Protein AF-A0A0D6AB13-F1 (afdb_monomer_lite)

Foldseek 3Di:
DDDPVVVVVVVVVVVVVVVVVVVVVVVVVVVVVVVVVVVVVVVVLVVVQVVCLVQWAGQAPADDDQLLLRLVLRLLLCQQASHSFQFQQAPVRDGDDAQQAQPQDFDADCDFPRHRGTFSQHGSNGDGNVRCVVLCVPFQPDWDDDPPDTGGGSPRNRVVRSSRRCLCPCVNQVHRNSVCSVVVVVVVSLCSCCVVPVCCDPHRDDDPCNVVSSVSSVVSSVVSVVVD

Sequence (228 aa):
MTNLSNSKQNFSAQLGNILKTLIILIMLSGLLNIIIQEKKTQLKKASQQIISSIYGSPPLVMEGGNPYVRALMRTISASESNYINPYHVIYSGKYVKDLSKHPDLCITIVNGPNEGKCTTASGRYQFLNTTWAEKAAVYHPNPSKFFLWKDYSFEPKYQDQVLYNWLTDSKAWNEDIAKLLEKGEIQRVLELLSPTWTSLGYGIENNMMTQHLPQIYQKLLKEELQNN

pLDDT: mean 86.0, std 14.3, range [45.06, 98.75]

Secondary structure (DSSP, 8-state):
--SHHHHHHHHHHHHHHHHHHHHHHHHHHHHHHHHHHHHHHHHHHHHHHHHHHHHS-PPPSS--S-HHHHHHHHHHHHHH--SSSGGGBBTTS-B-S--SS-----EE--SSTTTTSEE--BTTTTB-HHHHHHHHHHH-SS-EEETTEEE---SHHHHHHHHHHHHH-HHHHTS-HHHHHHTT-HHHHHHHHTTT-GGGTTSS---TTGGGHHHHHHHHHHHHHHH-

Radius of gyration: 27.22 Å; chains: 1; bounding box: 71×80×68 Å

Structure (mmCIF, N/CA/C/O backbone):
data_AF-A0A0D6AB13-F1
#
_entry.id   AF-A0A0D6AB13-F1
#
loop_
_atom_site.group_PDB
_atom_site.id
_atom_site.type_symbol
_atom_site.label_atom_id
_atom_site.label_alt_id
_atom_site.label_comp_id
_atom_site.label_asym_id
_atom_site.label_entity_id
_atom_site.label_seq_id
_atom_site.pdbx_PDB_ins_code
_atom_site.Cartn_x
_atom_site.Cartn_y
_atom_site.Cartn_z
_atom_site.occupancy
_atom_site.B_iso_or_equiv
_atom_site.auth_seq_id
_atom_site.auth_comp_id
_atom_site.auth_asym_id
_atom_site.auth_atom_id
_atom_site.pdbx_PDB_model_num
ATOM 1 N N . MET A 1 1 ? -48.377 65.204 41.460 1.00 49.00 1 MET A N 1
ATOM 2 C CA . MET A 1 1 ? -48.552 63.779 41.094 1.00 49.00 1 MET A CA 1
ATOM 3 C C . MET A 1 1 ? -47.888 63.511 39.743 1.00 49.00 1 MET A C 1
ATOM 5 O O . MET A 1 1 ? -48.579 63.454 38.744 1.00 49.00 1 MET A O 1
ATOM 9 N N . THR A 1 2 ? -46.563 63.376 39.673 1.00 51.06 2 THR A N 1
ATOM 10 C CA . THR A 1 2 ? -45.844 63.066 38.417 1.00 51.06 2 THR A CA 1
ATOM 11 C C . THR A 1 2 ? -44.444 62.567 38.773 1.00 51.06 2 THR A C 1
ATOM 13 O O . THR A 1 2 ? -43.532 63.375 38.855 1.00 51.06 2 THR A O 1
ATOM 16 N N . ASN A 1 3 ? -44.264 61.278 39.086 1.00 53.12 3 ASN A N 1
ATOM 17 C CA . ASN A 1 3 ? -42.913 60.674 39.088 1.00 53.12 3 ASN A CA 1
ATOM 18 C C . ASN A 1 3 ? -42.864 59.135 39.129 1.00 53.12 3 ASN A C 1
ATOM 20 O O . ASN A 1 3 ? -41.799 58.567 38.917 1.00 53.12 3 ASN A O 1
ATOM 24 N N . LEU A 1 4 ? -43.987 58.424 39.310 1.00 53.12 4 LEU A N 1
ATOM 25 C CA . LEU A 1 4 ? -43.974 56.951 39.250 1.00 53.12 4 LEU A CA 1
ATOM 26 C C . LEU A 1 4 ? -43.957 56.369 37.819 1.00 53.12 4 LEU A C 1
ATOM 28 O O . LEU A 1 4 ? -43.526 55.235 37.634 1.00 53.12 4 LEU A O 1
ATOM 32 N N . SER A 1 5 ? -44.402 57.123 36.807 1.00 54.53 5 SER A N 1
ATOM 33 C CA . SER A 1 5 ? -44.483 56.649 35.411 1.00 54.53 5 SER A CA 1
ATOM 34 C C . SER A 1 5 ? -43.102 56.567 34.728 1.00 54.53 5 SER A C 1
ATOM 36 O O . SER A 1 5 ? -42.747 55.534 34.161 1.00 54.53 5 SER A O 1
ATOM 38 N N . ASN A 1 6 ? -42.269 57.603 34.890 1.00 54.88 6 ASN A N 1
ATOM 39 C CA . ASN A 1 6 ? -40.934 57.695 34.274 1.00 54.88 6 ASN A CA 1
ATOM 40 C C . ASN A 1 6 ? -39.943 56.638 34.799 1.00 54.88 6 ASN A C 1
ATOM 42 O O . ASN A 1 6 ? -39.087 56.148 34.066 1.00 54.88 6 ASN A O 1
ATOM 46 N N . SER A 1 7 ? -40.079 56.249 36.070 1.00 55.03 7 SER A N 1
ATOM 47 C CA . SER A 1 7 ? -39.247 55.217 36.702 1.00 55.03 7 SER A CA 1
ATOM 48 C C . SER A 1 7 ? -39.465 53.829 36.081 1.00 55.03 7 SER A C 1
ATOM 50 O O . SER A 1 7 ? -38.494 53.120 35.810 1.00 55.03 7 SER A O 1
ATOM 52 N N . LYS A 1 8 ? -40.719 53.451 35.790 1.00 56.06 8 LYS A N 1
ATOM 53 C CA . LYS A 1 8 ? -41.044 52.146 35.188 1.00 56.06 8 LYS A CA 1
ATOM 54 C C . LYS A 1 8 ? -40.580 52.038 33.733 1.00 56.06 8 LYS A C 1
ATOM 56 O O . LYS A 1 8 ? -40.084 50.983 33.341 1.00 56.06 8 LYS A O 1
ATOM 61 N N . GLN A 1 9 ? -40.688 53.117 32.952 1.00 58.34 9 GLN A N 1
ATOM 62 C CA .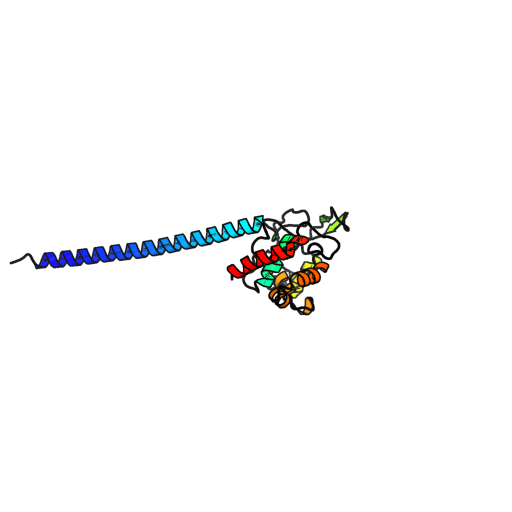 GLN A 1 9 ? -40.194 53.145 31.569 1.00 58.34 9 GLN A CA 1
ATOM 63 C C . GLN A 1 9 ? -38.668 52.995 31.502 1.00 58.34 9 GLN A C 1
ATOM 65 O O . GLN A 1 9 ? -38.183 52.120 30.782 1.00 58.34 9 GLN A O 1
ATOM 70 N N . ASN A 1 10 ? -37.917 53.744 32.316 1.00 61.25 10 ASN A N 1
ATOM 71 C CA . ASN A 1 10 ? -36.456 53.629 32.368 1.00 61.25 10 ASN A CA 1
ATOM 72 C C . ASN A 1 10 ? -35.990 52.246 32.845 1.00 61.25 10 ASN A C 1
ATOM 74 O O . ASN A 1 10 ? -35.062 51.685 32.265 1.00 61.25 10 ASN A O 1
ATOM 78 N N . PHE A 1 11 ? -36.675 51.651 33.827 1.00 65.44 11 PHE A N 1
ATOM 79 C CA . PHE A 1 11 ? -36.367 50.296 34.289 1.00 65.44 11 PHE A CA 1
ATOM 80 C C . PHE A 1 11 ? -36.597 49.244 33.192 1.00 65.44 11 PHE A C 1
ATOM 82 O O . PHE A 1 11 ? -35.748 48.382 32.981 1.00 65.44 11 PHE A O 1
ATOM 89 N N . SER A 1 12 ? -37.698 49.342 32.436 1.00 67.50 12 SER A N 1
ATOM 90 C CA . SER A 1 12 ? -37.995 48.409 31.336 1.00 67.50 12 SER A CA 1
ATOM 91 C C . SER A 1 12 ? -36.983 48.490 30.182 1.00 67.50 12 SER A C 1
ATOM 93 O O . SER A 1 12 ? -36.550 47.459 29.666 1.00 67.50 12 SER A O 1
ATOM 95 N N . ALA A 1 13 ? -36.538 49.699 29.823 1.00 69.62 13 ALA A N 1
ATOM 96 C CA . ALA A 1 13 ? -35.521 49.913 28.795 1.00 69.62 13 ALA A CA 1
ATOM 97 C C . ALA A 1 13 ? -34.136 49.423 29.249 1.00 69.62 13 ALA A C 1
ATOM 99 O O . ALA A 1 13 ? -33.407 48.793 28.480 1.00 69.62 13 ALA A O 1
ATOM 100 N N . GLN A 1 14 ? -33.790 49.655 30.519 1.00 71.38 14 GLN A N 1
ATOM 101 C CA . GLN A 1 14 ? -32.543 49.183 31.115 1.00 71.38 14 GLN A CA 1
ATOM 102 C C . GLN A 1 14 ? -32.507 47.649 31.206 1.00 71.38 14 GLN A C 1
ATOM 104 O O . GLN A 1 14 ? -31.498 47.045 30.846 1.00 71.38 14 GLN A O 1
ATOM 109 N N . LEU A 1 15 ? -33.620 47.011 31.585 1.00 75.19 15 LEU A N 1
ATOM 110 C CA . LEU A 1 15 ? -33.755 45.552 31.614 1.00 75.19 15 LEU A CA 1
ATOM 111 C C . LEU A 1 15 ? -33.643 44.941 30.205 1.00 75.19 15 LEU A C 1
ATOM 113 O O . LEU A 1 15 ? -32.951 43.941 30.018 1.00 75.19 15 LEU A O 1
ATOM 117 N N . GLY A 1 16 ? -34.261 45.572 29.200 1.00 77.25 16 GLY A N 1
ATOM 118 C CA . GLY A 1 16 ? -34.157 45.154 27.799 1.00 77.25 16 GLY A CA 1
ATOM 119 C C . GLY A 1 16 ? -32.735 45.261 27.240 1.00 77.25 16 GLY A C 1
ATOM 120 O O . GLY A 1 16 ? -32.292 44.375 26.509 1.00 77.25 16 GLY A O 1
ATOM 121 N N . ASN A 1 17 ? -31.988 46.301 27.619 1.00 79.75 17 ASN A N 1
ATOM 122 C CA . ASN A 1 17 ? -30.584 46.444 27.236 1.00 79.75 17 ASN A CA 1
ATOM 123 C C . ASN A 1 17 ? -29.696 45.398 27.917 1.00 79.75 17 ASN A C 1
ATOM 125 O O . ASN A 1 17 ? -28.884 44.797 27.224 1.00 79.75 17 ASN A O 1
ATOM 129 N N . ILE A 1 18 ? -29.899 45.122 29.213 1.00 81.00 18 ILE A N 1
ATOM 130 C CA . ILE A 1 18 ? -29.186 44.060 29.951 1.00 81.00 18 ILE A CA 1
ATOM 131 C C . ILE A 1 18 ? -29.435 42.686 29.314 1.00 81.00 18 ILE A C 1
ATOM 133 O O . ILE A 1 18 ? -28.503 41.900 29.138 1.00 81.00 18 ILE A O 1
ATOM 137 N N . LEU A 1 19 ? -30.679 42.402 28.919 1.00 82.38 19 LEU A N 1
ATOM 138 C CA . LEU A 1 19 ? -31.027 41.145 28.260 1.00 82.38 19 LEU A CA 1
ATOM 139 C C . LEU A 1 19 ? -30.343 41.013 26.888 1.00 82.38 19 LEU A C 1
ATOM 141 O O . LEU A 1 19 ? -29.826 39.946 26.562 1.00 82.38 19 LEU A O 1
ATOM 145 N N . LYS A 1 20 ? -30.269 42.099 26.105 1.00 81.62 20 LYS A N 1
ATOM 146 C CA . LYS A 1 20 ? -29.538 42.120 24.825 1.00 81.62 20 LYS A CA 1
ATOM 147 C C . LYS A 1 20 ? -28.039 41.876 25.011 1.00 81.62 20 LYS A C 1
ATOM 149 O O . LYS A 1 20 ? -27.471 41.084 24.261 1.00 81.62 20 LYS A O 1
ATOM 154 N N . THR A 1 21 ? -27.396 42.497 26.003 1.00 81.06 21 THR A N 1
ATOM 155 C CA . THR A 1 21 ? -25.971 42.247 26.290 1.00 81.06 21 THR A CA 1
ATOM 156 C C . THR A 1 21 ? -25.720 40.812 26.742 1.00 81.06 21 THR A C 1
ATOM 158 O O . THR A 1 21 ? -24.746 40.209 26.296 1.00 81.06 21 THR A O 1
ATOM 161 N N . LEU A 1 22 ? -26.607 40.234 27.558 1.00 86.06 22 LEU A N 1
ATOM 162 C CA . LEU A 1 22 ? -26.531 38.824 27.961 1.00 86.06 22 LEU A CA 1
ATOM 163 C C . LEU A 1 22 ? -26.619 37.874 26.762 1.00 86.06 22 LEU A C 1
ATOM 165 O O . LEU A 1 22 ? -25.796 36.970 26.641 1.00 86.06 22 LEU A O 1
ATOM 169 N N . ILE A 1 23 ? -27.560 38.102 25.841 1.00 85.75 23 ILE A N 1
ATOM 170 C CA . ILE A 1 23 ? -27.706 37.278 24.630 1.00 85.75 23 ILE A CA 1
ATOM 171 C C . ILE A 1 23 ? -26.447 37.359 23.754 1.00 85.75 23 ILE A C 1
ATOM 173 O O . ILE A 1 23 ? -25.958 36.332 23.281 1.00 85.75 23 ILE A O 1
ATOM 177 N N . ILE A 1 24 ? -25.882 38.557 23.574 1.00 85.00 24 ILE A N 1
ATOM 178 C CA . ILE A 1 24 ? -24.651 38.758 22.794 1.00 85.00 24 ILE A CA 1
ATOM 179 C C . ILE A 1 24 ? -23.462 38.030 23.440 1.00 85.00 24 ILE A C 1
ATOM 181 O O . ILE A 1 24 ? -22.701 37.367 22.737 1.00 85.00 24 ILE A O 1
ATOM 185 N N . LEU A 1 25 ? -23.322 38.087 24.768 1.00 86.12 25 LEU A N 1
ATOM 186 C CA . LEU A 1 25 ? -22.273 37.370 25.505 1.00 86.12 25 LEU A CA 1
ATOM 187 C C . LEU A 1 25 ? -22.413 35.844 25.392 1.00 86.12 25 LEU A C 1
ATOM 189 O O . LEU A 1 25 ? -21.414 35.143 25.222 1.00 86.12 25 LEU A O 1
ATOM 193 N N . ILE A 1 26 ? -23.640 35.319 25.427 1.00 87.62 26 ILE A N 1
ATOM 194 C CA . ILE A 1 26 ? -23.900 33.884 25.242 1.00 87.62 26 ILE A CA 1
ATOM 195 C C . ILE A 1 26 ? -23.534 33.457 23.814 1.00 87.62 26 ILE A C 1
ATOM 197 O O . ILE A 1 26 ? -22.822 32.472 23.637 1.00 87.62 26 ILE A O 1
ATOM 201 N N . MET A 1 27 ? -23.923 34.231 22.798 1.00 84.56 27 MET A N 1
ATOM 202 C CA . MET A 1 27 ? -23.564 33.959 21.399 1.00 84.56 27 MET A CA 1
ATOM 203 C C . MET A 1 27 ? -22.043 34.004 21.177 1.00 84.56 27 MET A C 1
ATOM 205 O O . MET A 1 27 ? -21.483 33.101 20.556 1.00 84.56 27 MET A O 1
ATOM 209 N N . LEU A 1 28 ? -21.354 35.005 21.737 1.00 85.56 28 LEU A N 1
ATOM 210 C CA . LEU A 1 28 ? -19.892 35.126 21.671 1.00 85.56 28 LEU A CA 1
ATOM 211 C C . LEU A 1 28 ? -19.178 33.967 22.373 1.00 85.56 28 LEU A C 1
ATOM 213 O O . LEU A 1 28 ? -18.209 33.436 21.834 1.00 85.56 28 LEU A O 1
ATOM 217 N N . SER A 1 29 ? -19.659 33.539 23.543 1.00 81.12 29 SER A N 1
ATOM 218 C CA . SER A 1 29 ? -19.082 32.386 24.248 1.00 81.12 29 SER A CA 1
ATOM 219 C C . SER A 1 29 ? -19.335 31.066 23.508 1.00 81.12 29 SER A C 1
ATOM 221 O O . SER A 1 29 ? -18.439 30.224 23.448 1.00 81.12 29 SER A O 1
ATOM 223 N N . GLY A 1 30 ? -20.497 30.905 22.865 1.00 81.88 30 GLY A N 1
ATOM 224 C CA . GLY A 1 30 ? -20.792 29.783 21.971 1.00 81.88 30 GLY A CA 1
ATOM 225 C C . GLY A 1 30 ? -19.849 29.725 20.766 1.00 81.88 30 GLY A C 1
ATOM 226 O O . GLY A 1 30 ? -19.243 28.686 20.510 1.00 81.88 30 GLY A O 1
ATOM 227 N N . LEU A 1 31 ? -19.652 30.852 20.074 1.00 84.81 31 LEU A N 1
ATOM 228 C CA . LEU A 1 31 ? -18.717 30.959 18.946 1.00 84.81 31 LEU A CA 1
ATOM 229 C C . LEU A 1 31 ? -17.268 30.686 19.370 1.00 84.81 31 LEU A C 1
ATOM 231 O O . LEU A 1 31 ? -16.553 29.951 18.690 1.00 84.81 31 LEU A O 1
ATOM 235 N N . LEU A 1 32 ? -16.843 31.220 20.518 1.00 84.56 32 LEU A N 1
ATOM 236 C CA . LEU A 1 32 ? -15.507 30.974 21.058 1.00 84.56 32 LEU A CA 1
ATOM 237 C C . LEU A 1 32 ? -15.297 29.488 21.381 1.00 84.56 32 LEU A C 1
ATOM 239 O O . LEU A 1 32 ? -14.251 28.931 21.053 1.00 84.56 32 LEU A O 1
ATOM 243 N N . ASN A 1 33 ? -16.301 28.825 21.963 1.00 80.62 33 ASN A N 1
ATOM 244 C CA . ASN A 1 33 ? -16.254 27.389 22.234 1.00 80.62 33 ASN A CA 1
ATOM 245 C C . ASN A 1 33 ? -16.133 26.558 20.950 1.00 80.62 33 ASN A C 1
ATOM 247 O O . ASN A 1 33 ? -15.354 25.606 20.931 1.00 80.62 33 ASN A O 1
ATOM 251 N N . ILE A 1 34 ? -16.833 26.928 19.872 1.00 83.44 34 ILE A N 1
ATOM 252 C CA . ILE A 1 34 ? -16.714 26.256 18.567 1.00 83.44 34 ILE A CA 1
ATOM 253 C C . ILE A 1 34 ? -15.286 26.387 18.023 1.00 83.44 34 ILE A C 1
ATOM 255 O O . ILE A 1 34 ? -14.666 25.379 17.688 1.00 83.44 34 ILE A O 1
ATOM 259 N N . ILE A 1 35 ? -14.724 27.600 18.023 1.00 82.81 35 ILE A N 1
ATOM 260 C CA . ILE A 1 35 ? -13.354 27.855 17.546 1.00 82.81 35 ILE A CA 1
ATOM 261 C C . ILE A 1 35 ? -12.324 27.074 18.378 1.00 82.81 35 ILE A C 1
ATOM 263 O O . ILE A 1 35 ? -11.372 26.506 17.836 1.00 82.81 35 ILE A O 1
ATOM 267 N N . ILE A 1 36 ? -12.506 27.015 19.702 1.00 79.62 36 ILE A N 1
ATOM 268 C CA . ILE A 1 36 ? -11.641 26.235 20.598 1.00 79.62 36 ILE A CA 1
ATOM 269 C C . ILE A 1 36 ? -11.733 24.739 20.274 1.00 79.62 36 ILE A C 1
ATOM 271 O O . ILE A 1 36 ? -10.700 24.067 20.233 1.00 79.62 36 ILE A O 1
ATOM 275 N N . GLN A 1 37 ? -12.936 24.210 20.035 1.00 77.38 37 GLN A N 1
ATOM 276 C CA . GLN A 1 37 ? -13.120 22.800 19.685 1.00 77.38 37 GLN A CA 1
ATOM 277 C C . GLN A 1 37 ? -12.491 22.457 18.337 1.00 77.38 37 GLN A C 1
ATOM 279 O O . GLN A 1 37 ? -11.799 21.447 18.221 1.00 77.38 37 GLN A O 1
ATOM 284 N N . GLU A 1 38 ? -12.648 23.316 17.334 1.00 80.56 38 GLU A N 1
ATOM 285 C CA . GLU A 1 38 ? -12.051 23.106 16.018 1.00 80.56 38 GLU A CA 1
ATOM 286 C C . GLU A 1 38 ? -10.517 23.087 16.096 1.00 80.56 38 GLU A C 1
ATOM 288 O O . GLU A 1 38 ? -9.880 22.148 15.610 1.00 80.56 38 GLU A O 1
ATOM 293 N N . LYS A 1 39 ? -9.912 24.045 16.815 1.00 78.31 39 LYS A N 1
ATOM 294 C CA . LYS A 1 39 ? -8.460 24.058 17.054 1.00 78.31 39 LYS A CA 1
ATOM 295 C C . LYS A 1 39 ? -7.975 22.827 17.817 1.00 78.31 39 LYS A C 1
ATOM 297 O O . LYS A 1 39 ? -6.932 22.278 17.465 1.00 78.31 39 LYS A O 1
ATOM 302 N N . LYS A 1 40 ? -8.713 22.367 18.835 1.00 75.19 40 LYS A N 1
ATOM 303 C CA . LYS A 1 40 ? -8.386 21.127 19.565 1.00 75.19 40 LYS A CA 1
ATOM 304 C C . LYS A 1 40 ? -8.409 19.911 18.643 1.00 75.19 40 LYS A C 1
ATOM 306 O O . LYS A 1 40 ? -7.489 19.098 18.693 1.00 75.19 40 LYS A O 1
ATOM 311 N N . THR A 1 41 ? -9.413 19.808 17.776 1.00 73.06 41 THR A N 1
ATOM 312 C CA . THR A 1 41 ? -9.515 18.731 16.784 1.00 73.06 41 THR A CA 1
ATOM 313 C C . THR A 1 41 ? -8.354 18.768 15.795 1.00 73.06 41 THR A C 1
ATOM 315 O O . THR A 1 41 ? -7.762 17.726 15.516 1.00 73.06 41 THR A O 1
ATOM 318 N N . GLN A 1 42 ? -7.969 19.951 15.308 1.00 74.12 42 GLN A N 1
ATOM 319 C CA . GLN A 1 42 ? -6.815 20.091 14.416 1.00 74.12 42 GLN A CA 1
ATOM 320 C C . GLN A 1 42 ? -5.495 19.706 15.097 1.00 74.12 42 GLN A C 1
ATOM 322 O O . GLN A 1 42 ? -4.716 18.948 14.525 1.00 74.12 42 GLN A O 1
ATOM 327 N N . LEU A 1 43 ? -5.270 20.147 16.339 1.00 71.00 43 LEU A N 1
ATOM 328 C CA . LEU A 1 43 ? -4.097 19.762 17.133 1.00 71.00 43 LEU A CA 1
ATOM 329 C C . LEU A 1 43 ? -4.035 18.252 17.375 1.00 71.00 43 LEU A C 1
ATOM 331 O O . LEU A 1 43 ? -2.963 17.666 17.258 1.00 71.00 43 LEU A O 1
ATOM 335 N N . LYS A 1 44 ? -5.177 17.616 17.668 1.00 68.88 44 LYS A N 1
ATOM 336 C CA . LYS A 1 44 ? -5.268 16.160 17.836 1.00 68.88 44 LYS A CA 1
ATOM 337 C C . LYS A 1 44 ? -4.941 15.424 16.535 1.00 68.88 44 LYS A C 1
ATOM 339 O O . LYS A 1 44 ? -4.169 14.476 16.561 1.00 68.88 44 LYS A O 1
ATOM 344 N N . LYS A 1 45 ? -5.462 15.880 15.391 1.00 64.19 45 LYS A N 1
ATOM 345 C CA . LYS A 1 45 ? -5.133 15.296 14.078 1.00 64.19 45 LYS A CA 1
ATOM 346 C C . LYS A 1 45 ? -3.648 15.451 13.738 1.00 64.19 45 LYS A C 1
ATOM 348 O O . LYS A 1 45 ? -3.026 14.482 13.315 1.00 64.19 45 LYS A O 1
ATOM 353 N N . ALA A 1 46 ? -3.073 16.631 13.971 1.00 64.56 46 ALA A N 1
ATOM 354 C CA . ALA A 1 46 ? -1.660 16.900 13.711 1.00 64.56 46 ALA A CA 1
ATOM 355 C C . ALA A 1 46 ? -0.734 16.078 14.623 1.00 64.56 46 ALA A C 1
ATOM 357 O O . ALA A 1 46 ? 0.239 15.491 14.153 1.00 64.56 46 ALA A O 1
ATOM 358 N N . SER A 1 47 ? -1.045 15.973 15.919 1.00 59.81 47 SER A N 1
ATOM 359 C CA . SER A 1 47 ? -0.258 15.155 16.847 1.00 59.81 47 SER A CA 1
ATOM 360 C C . SER A 1 47 ? -0.366 13.666 16.525 1.00 59.81 47 SER A C 1
ATOM 362 O O . SER A 1 47 ? 0.637 12.960 16.563 1.00 59.81 47 SER A O 1
ATOM 364 N N . GLN A 1 48 ? -1.550 13.194 16.135 1.00 58.84 48 GLN A N 1
ATOM 365 C CA . GLN A 1 48 ? -1.772 11.809 15.729 1.00 58.84 48 GLN A CA 1
ATOM 366 C C . GLN A 1 48 ? -1.050 11.489 14.411 1.00 58.84 48 GLN A C 1
ATOM 368 O O . GLN A 1 48 ? -0.428 10.436 14.306 1.00 58.84 48 GLN A O 1
ATOM 373 N N . GLN A 1 49 ? -1.000 12.431 13.461 1.00 58.62 49 GLN A N 1
ATOM 374 C CA . GLN A 1 49 ? -0.142 12.335 12.274 1.00 58.62 49 GLN A CA 1
ATOM 375 C C . GLN A 1 49 ? 1.343 12.229 12.643 1.00 58.62 49 GLN A C 1
ATOM 377 O O . GLN A 1 49 ? 2.020 11.325 12.157 1.00 58.62 49 GLN A O 1
ATOM 382 N N . ILE A 1 50 ? 1.846 13.073 13.548 1.00 58.41 50 ILE A N 1
ATOM 383 C CA . ILE A 1 50 ? 3.252 13.039 13.983 1.00 58.41 50 ILE A CA 1
ATOM 384 C C . ILE A 1 50 ? 3.575 11.723 14.708 1.00 58.41 50 ILE A C 1
ATOM 386 O O . ILE A 1 50 ? 4.548 11.057 14.369 1.00 58.41 50 ILE A O 1
ATOM 390 N N . ILE A 1 51 ? 2.739 11.285 15.649 1.00 53.19 51 ILE A N 1
ATOM 391 C CA . ILE A 1 51 ? 2.951 10.042 16.410 1.00 53.19 51 ILE A CA 1
ATOM 392 C C . ILE A 1 51 ? 2.847 8.808 15.501 1.00 53.19 51 ILE A C 1
ATOM 394 O O . ILE A 1 51 ? 3.629 7.868 15.663 1.00 53.19 51 ILE A O 1
ATOM 398 N N . SER A 1 52 ? 1.939 8.819 14.518 1.00 55.50 52 SER A N 1
ATOM 399 C CA . SER A 1 52 ? 1.891 7.781 13.482 1.00 55.50 52 SER A CA 1
ATOM 400 C C . SER A 1 52 ? 3.174 7.784 12.645 1.00 55.50 52 SER A C 1
ATOM 402 O O . SER A 1 52 ? 3.796 6.744 12.485 1.00 55.50 52 SER A O 1
ATOM 404 N N . SER A 1 53 ? 3.696 8.945 12.238 1.00 55.50 53 SER A N 1
ATOM 405 C CA . SER A 1 53 ? 4.951 9.000 11.474 1.00 55.50 53 SER A CA 1
ATOM 406 C C . SER A 1 53 ? 6.179 8.497 12.244 1.00 55.50 53 SER A C 1
ATOM 408 O O . SER A 1 53 ? 7.110 7.995 11.625 1.00 55.50 53 SER A O 1
ATOM 410 N N . ILE A 1 54 ? 6.178 8.583 13.581 1.00 51.84 54 ILE A N 1
ATOM 411 C CA . ILE A 1 54 ? 7.295 8.118 14.419 1.00 51.84 54 ILE A CA 1
ATOM 412 C C . ILE A 1 54 ? 7.241 6.593 14.631 1.00 51.84 54 ILE A C 1
ATOM 414 O O . ILE A 1 54 ? 8.273 5.969 14.859 1.00 51.84 54 ILE A O 1
ATOM 418 N N . TYR A 1 55 ? 6.060 5.970 14.543 1.00 50.97 55 TYR A N 1
ATOM 419 C CA . TYR A 1 55 ? 5.865 4.578 14.976 1.00 50.97 55 TYR A CA 1
ATOM 420 C C . TYR A 1 55 ? 4.951 3.725 14.072 1.00 50.97 55 TYR A C 1
ATOM 422 O O . TYR A 1 55 ? 4.478 2.677 14.515 1.00 50.97 55 TYR A O 1
ATOM 430 N N . GLY A 1 56 ? 4.633 4.158 12.855 1.00 62.44 56 GLY A N 1
ATOM 431 C CA . GLY A 1 56 ? 3.800 3.401 11.920 1.00 62.44 56 GLY A CA 1
ATOM 432 C C . GLY A 1 56 ? 3.006 4.293 10.974 1.00 62.44 56 GLY A C 1
ATOM 433 O O . GLY A 1 56 ? 2.020 4.888 11.391 1.00 62.44 56 GLY A O 1
ATOM 434 N N . SER A 1 57 ? 3.454 4.336 9.715 1.00 79.06 57 SER A N 1
ATOM 435 C CA . SER A 1 57 ? 2.778 4.800 8.492 1.00 79.06 57 SER A CA 1
ATOM 436 C C . SER A 1 57 ? 1.670 5.876 8.654 1.00 79.06 57 SER A C 1
ATOM 438 O O . SER A 1 57 ? 0.619 5.591 9.248 1.00 79.06 57 SER A O 1
ATOM 440 N N . PRO A 1 58 ? 1.831 7.083 8.057 1.00 88.12 58 PRO A N 1
ATOM 441 C CA . PRO A 1 58 ? 0.846 8.177 8.105 1.00 88.12 58 PRO A CA 1
ATOM 442 C C . PRO A 1 58 ? -0.600 7.751 7.775 1.00 88.12 58 PRO A C 1
ATOM 444 O O . PRO A 1 58 ? -0.805 6.703 7.175 1.00 88.12 58 PRO A O 1
ATOM 447 N N . PRO A 1 59 ? -1.648 8.528 8.087 1.00 91.62 59 PRO A N 1
ATOM 448 C CA . PRO A 1 59 ? -3.013 8.183 7.677 1.00 91.62 59 PRO A CA 1
ATOM 449 C C . PRO A 1 59 ? -3.171 7.967 6.159 1.00 91.62 59 PRO A C 1
ATOM 451 O O . PRO A 1 59 ? -2.387 8.477 5.351 1.00 91.62 59 PRO A O 1
ATOM 454 N N . LEU A 1 60 ? -4.176 7.183 5.763 1.00 95.75 60 LEU A N 1
ATOM 455 C CA . LEU A 1 60 ? -4.574 7.045 4.357 1.00 95.75 60 LEU A CA 1
ATOM 456 C C . LEU A 1 60 ? -5.185 8.361 3.847 1.00 95.75 60 LEU A C 1
ATOM 458 O O . LEU A 1 60 ? -5.812 9.090 4.615 1.00 95.75 60 LEU A O 1
ATOM 462 N N . VAL A 1 61 ? -4.997 8.663 2.562 1.00 96.75 61 VAL A N 1
ATOM 463 C CA . VAL A 1 61 ? -5.669 9.779 1.878 1.00 96.75 61 VAL A CA 1
ATOM 464 C C . VAL A 1 61 ? -7.073 9.369 1.445 1.00 96.75 61 VAL A C 1
ATOM 466 O O . VAL A 1 61 ? -7.967 10.213 1.414 1.00 96.75 61 VAL A O 1
ATOM 469 N N . MET A 1 62 ? -7.301 8.090 1.129 1.00 95.50 62 MET A N 1
ATOM 470 C CA . MET A 1 62 ? -8.664 7.618 0.898 1.00 95.50 62 MET A CA 1
ATOM 471 C C . MET A 1 62 ? -9.521 7.743 2.166 1.00 95.50 62 MET A C 1
ATOM 473 O O . MET A 1 62 ? -9.085 7.434 3.281 1.00 95.50 62 MET A O 1
ATOM 477 N N . GLU A 1 63 ? -10.775 8.134 1.975 1.00 91.50 63 GLU A N 1
ATOM 478 C CA . GLU A 1 63 ? -11.791 8.207 3.024 1.00 91.50 63 GLU A CA 1
ATOM 479 C C . GLU A 1 63 ? -12.684 6.958 3.006 1.00 91.50 63 GLU A C 1
ATOM 481 O O . GLU A 1 63 ? -12.860 6.323 1.963 1.00 91.50 63 GLU A O 1
ATOM 486 N N . GLY A 1 64 ? -13.257 6.614 4.163 1.00 92.81 64 GLY A N 1
ATOM 487 C CA . GLY A 1 64 ? -14.110 5.434 4.327 1.00 92.81 64 GLY A CA 1
ATOM 488 C C . GLY A 1 64 ? -13.374 4.104 4.121 1.00 92.81 64 GLY A C 1
ATOM 489 O O . GLY A 1 64 ? -12.144 4.050 4.087 1.00 92.81 64 GLY A O 1
ATOM 490 N N . GLY A 1 65 ? -14.142 3.022 3.980 1.00 95.81 65 GLY A N 1
ATOM 491 C CA . GLY A 1 65 ? -13.632 1.655 3.834 1.00 95.81 65 GLY A CA 1
ATOM 492 C C . GLY A 1 65 ? -13.548 0.881 5.154 1.00 95.81 65 GLY A C 1
ATOM 493 O O . GLY A 1 65 ? -13.680 1.443 6.241 1.00 95.81 65 GLY A O 1
ATOM 494 N N . ASN A 1 66 ? -13.347 -0.434 5.057 1.00 97.69 66 ASN A N 1
ATOM 495 C CA . ASN A 1 66 ? -13.257 -1.327 6.209 1.00 97.69 66 ASN A CA 1
ATOM 496 C C . ASN A 1 66 ? -11.990 -0.991 7.037 1.00 97.69 66 ASN A C 1
ATOM 498 O O . ASN A 1 66 ? -10.885 -1.043 6.487 1.00 97.69 66 ASN A O 1
ATOM 502 N N . PRO A 1 67 ? -12.113 -0.673 8.344 1.00 97.62 67 PRO A N 1
ATOM 503 C CA . PRO A 1 67 ? -10.978 -0.275 9.184 1.00 97.62 67 PRO A CA 1
ATOM 504 C C . PRO A 1 67 ? -9.889 -1.346 9.294 1.00 97.62 67 PRO A C 1
ATOM 506 O O . PRO A 1 67 ? -8.712 -1.004 9.393 1.00 97.62 67 PRO A O 1
ATOM 509 N N . TYR A 1 68 ? -10.251 -2.628 9.218 1.00 98.31 68 TYR A N 1
ATOM 510 C CA . TYR A 1 68 ? -9.300 -3.737 9.232 1.00 98.31 68 TYR A CA 1
ATOM 511 C C . TYR A 1 68 ? -8.413 -3.711 7.984 1.00 98.31 68 TYR A C 1
ATOM 513 O O . TYR A 1 68 ? -7.187 -3.740 8.084 1.00 98.31 68 TYR A O 1
ATOM 521 N N . VAL A 1 69 ? -9.011 -3.542 6.803 1.00 98.56 69 VAL A N 1
ATOM 522 C CA . VAL A 1 69 ? -8.258 -3.436 5.542 1.00 98.56 69 VAL A CA 1
ATOM 523 C C . VAL A 1 69 ? -7.415 -2.161 5.510 1.00 98.56 69 VAL A C 1
ATOM 525 O O . VAL A 1 69 ? -6.255 -2.194 5.106 1.00 98.56 69 VAL A O 1
ATOM 528 N N . ARG A 1 70 ? -7.944 -1.037 6.000 1.00 97.94 70 ARG A N 1
ATOM 529 C CA . ARG A 1 70 ? -7.188 0.223 6.087 1.00 97.94 70 ARG A CA 1
ATOM 530 C C . ARG A 1 70 ? -5.961 0.098 6.990 1.00 97.94 70 ARG A C 1
ATOM 532 O O . ARG A 1 70 ? -4.878 0.560 6.629 1.00 97.94 70 ARG A O 1
ATOM 539 N N . ALA A 1 71 ? -6.107 -0.566 8.136 1.00 97.06 71 ALA A N 1
ATOM 540 C CA . ALA A 1 71 ? -4.993 -0.857 9.028 1.00 97.06 71 ALA A CA 1
ATOM 541 C C . ALA A 1 71 ? -3.950 -1.750 8.344 1.00 97.06 71 ALA A C 1
ATOM 543 O O . ALA A 1 71 ? -2.758 -1.465 8.435 1.00 97.06 71 ALA A O 1
ATOM 544 N N . LEU A 1 72 ? -4.386 -2.764 7.588 1.00 97.81 72 LEU A N 1
ATOM 545 C CA . LEU A 1 72 ? -3.498 -3.608 6.788 1.00 97.81 72 LEU A CA 1
ATOM 546 C C . LEU A 1 72 ? -2.727 -2.793 5.741 1.00 97.81 72 LEU A C 1
ATOM 548 O O . LEU A 1 72 ? -1.515 -2.947 5.633 1.00 97.81 72 LEU A O 1
ATOM 552 N N . MET A 1 73 ? -3.381 -1.885 5.014 1.00 97.81 73 MET A N 1
ATOM 553 C CA . MET A 1 73 ? -2.708 -1.009 4.046 1.00 97.81 73 MET A CA 1
ATOM 554 C C . MET A 1 73 ? -1.613 -0.170 4.718 1.00 97.81 73 MET A C 1
ATOM 556 O O . MET A 1 73 ? -0.494 -0.064 4.215 1.00 97.81 73 MET A O 1
ATOM 560 N N . ARG A 1 74 ? -1.898 0.402 5.892 1.00 95.75 74 ARG A N 1
ATOM 561 C CA . ARG A 1 74 ? -0.894 1.140 6.674 1.00 95.75 74 ARG A CA 1
ATOM 562 C C . ARG A 1 74 ? 0.246 0.223 7.146 1.00 95.75 74 ARG A C 1
ATOM 564 O O . ARG A 1 74 ? 1.395 0.658 7.126 1.00 95.75 74 ARG A O 1
ATOM 571 N N . THR A 1 75 ? -0.030 -1.039 7.482 1.00 94.25 75 THR A N 1
ATOM 572 C CA . THR A 1 75 ? 0.996 -2.051 7.799 1.00 94.25 75 THR A CA 1
ATOM 573 C C . THR A 1 75 ? 1.880 -2.381 6.598 1.00 94.25 75 THR A C 1
ATOM 575 O O . THR A 1 75 ? 3.098 -2.393 6.748 1.00 94.25 75 THR A O 1
ATOM 578 N N . ILE A 1 76 ? 1.303 -2.580 5.407 1.00 94.81 76 ILE A N 1
ATOM 579 C CA . ILE A 1 76 ? 2.070 -2.801 4.167 1.00 94.81 76 ILE A CA 1
ATOM 580 C C . ILE A 1 76 ? 3.013 -1.622 3.938 1.00 94.81 76 ILE A C 1
ATOM 582 O O . ILE A 1 76 ? 4.214 -1.800 3.770 1.00 94.81 76 ILE A O 1
ATOM 586 N N . SER A 1 77 ? 2.498 -0.399 4.047 1.00 93.75 77 SER A N 1
ATOM 587 C CA . SER A 1 77 ? 3.308 0.810 3.909 1.00 93.75 77 SER A CA 1
ATOM 588 C C . SER A 1 77 ? 4.400 0.947 4.977 1.00 93.75 77 SER A C 1
ATOM 590 O O . SER A 1 77 ? 5.468 1.471 4.681 1.00 93.75 77 SER A O 1
ATOM 592 N N . ALA A 1 78 ? 4.179 0.473 6.206 1.00 90.12 78 ALA A N 1
ATOM 593 C CA . ALA A 1 78 ? 5.224 0.452 7.231 1.00 90.12 78 ALA A CA 1
ATOM 594 C C . ALA A 1 78 ? 6.381 -0.500 6.876 1.00 90.12 78 ALA A C 1
ATOM 596 O O . ALA A 1 78 ? 7.495 -0.290 7.347 1.00 90.12 78 ALA A O 1
ATOM 597 N N . SER A 1 79 ? 6.129 -1.520 6.054 1.00 88.19 79 SER A N 1
ATOM 598 C CA . SER A 1 79 ? 7.161 -2.420 5.535 1.00 88.19 79 SER A CA 1
ATOM 599 C C . SER A 1 79 ? 7.833 -1.864 4.276 1.00 88.19 79 SER A C 1
ATOM 601 O O . SER A 1 79 ? 9.055 -1.854 4.172 1.00 88.19 79 SER A O 1
ATOM 603 N N . GLU A 1 80 ? 7.028 -1.361 3.341 1.00 89.25 80 GLU A N 1
ATOM 604 C CA . GLU A 1 80 ? 7.466 -0.973 1.996 1.00 89.25 80 GLU A CA 1
ATOM 605 C C . GLU A 1 80 ? 8.021 0.455 1.921 1.00 89.25 80 GLU A C 1
ATOM 607 O O . GLU A 1 80 ? 8.936 0.754 1.159 1.00 89.25 80 GLU A O 1
ATOM 612 N N . SER A 1 81 ? 7.463 1.379 2.700 1.00 87.56 81 SER A N 1
ATOM 613 C CA . SER A 1 81 ? 7.757 2.806 2.582 1.00 87.56 81 SER A CA 1
ATOM 614 C C . SER A 1 81 ? 7.589 3.520 3.929 1.00 87.56 81 SER A C 1
ATOM 616 O O . SER A 1 81 ? 6.729 4.394 4.087 1.00 87.56 81 SER A O 1
ATOM 618 N N . ASN A 1 82 ? 8.399 3.164 4.926 1.00 87.12 82 ASN A N 1
ATOM 619 C CA . ASN A 1 82 ? 8.337 3.783 6.254 1.00 87.12 82 ASN A CA 1
ATOM 620 C C . ASN A 1 82 ? 8.940 5.204 6.273 1.00 87.12 82 ASN A C 1
ATOM 622 O O . ASN A 1 82 ? 9.978 5.461 6.879 1.00 87.12 82 ASN A O 1
ATOM 626 N N . TYR A 1 83 ? 8.289 6.127 5.569 1.00 86.31 83 TYR A N 1
ATOM 627 C CA . TYR A 1 83 ? 8.684 7.522 5.409 1.00 86.31 83 TYR A CA 1
ATOM 628 C C . TYR A 1 83 ? 7.540 8.456 5.808 1.00 86.31 83 TYR A C 1
ATOM 630 O O . TYR A 1 83 ? 6.370 8.075 5.812 1.00 86.31 83 TYR A O 1
ATOM 638 N N . ILE A 1 84 ? 7.875 9.719 6.083 1.00 85.69 84 ILE A N 1
ATOM 639 C CA . ILE A 1 84 ? 6.892 10.764 6.413 1.00 85.69 84 ILE A CA 1
ATOM 640 C C . ILE A 1 84 ? 5.962 11.052 5.223 1.00 85.69 84 ILE A C 1
ATOM 642 O O . ILE A 1 84 ? 4.777 11.308 5.423 1.00 85.69 84 ILE A O 1
ATOM 646 N N . ASN A 1 85 ? 6.477 10.996 3.989 1.00 90.50 85 ASN A N 1
ATOM 647 C CA . ASN A 1 85 ? 5.691 11.205 2.771 1.00 90.50 85 ASN A CA 1
ATOM 648 C C . ASN A 1 85 ? 5.731 9.967 1.853 1.00 90.50 85 ASN A C 1
ATOM 650 O O . ASN A 1 85 ? 6.350 10.002 0.788 1.00 90.50 85 ASN A O 1
ATOM 654 N N . PRO A 1 86 ? 5.097 8.854 2.255 1.00 94.75 86 PRO A N 1
ATOM 655 C CA . PRO A 1 86 ? 5.315 7.553 1.629 1.00 94.75 86 PRO A CA 1
ATOM 656 C C . PRO A 1 86 ? 4.853 7.496 0.164 1.00 94.75 86 PRO A C 1
ATOM 658 O O . PRO A 1 86 ? 5.459 6.808 -0.647 1.00 94.75 86 PRO A O 1
ATOM 661 N N . TYR A 1 87 ? 3.832 8.270 -0.214 1.00 97.62 87 TYR A N 1
ATOM 662 C CA . TYR A 1 87 ? 3.263 8.260 -1.569 1.00 97.62 87 TYR A CA 1
ATOM 663 C C . TYR A 1 87 ? 4.196 8.771 -2.664 1.00 97.62 87 TYR A C 1
ATOM 665 O O . TYR A 1 87 ? 3.973 8.486 -3.837 1.00 97.62 87 TYR A O 1
ATOM 673 N N . HIS A 1 88 ? 5.211 9.544 -2.287 1.00 97.19 88 HIS A N 1
ATOM 674 C CA . HIS A 1 88 ? 6.137 10.177 -3.218 1.00 97.19 88 HIS A CA 1
ATOM 675 C C . HIS A 1 88 ? 7.480 9.446 -3.298 1.00 97.19 88 HIS A C 1
ATOM 677 O O . HIS A 1 88 ? 8.352 9.874 -4.049 1.00 97.19 88 HIS A O 1
ATOM 683 N N . VAL A 1 89 ? 7.679 8.391 -2.505 1.00 95.50 89 VAL A N 1
ATOM 684 C CA . VAL A 1 89 ? 8.971 7.711 -2.384 1.00 95.50 89 VAL A CA 1
ATOM 685 C C . VAL A 1 89 ? 9.177 6.726 -3.527 1.00 95.50 89 VAL A C 1
ATOM 687 O O . VAL A 1 89 ? 8.300 5.924 -3.825 1.00 95.50 89 VAL A O 1
ATOM 690 N N . ILE A 1 90 ? 10.358 6.740 -4.132 1.00 95.69 90 ILE A N 1
ATOM 691 C CA . ILE A 1 90 ? 10.844 5.662 -5.008 1.00 95.69 90 ILE A CA 1
ATOM 692 C C . ILE A 1 90 ? 11.809 4.761 -4.233 1.00 95.69 90 ILE A C 1
ATOM 694 O O . ILE A 1 90 ? 12.336 5.193 -3.211 1.00 95.69 90 ILE A O 1
ATOM 698 N N . TYR A 1 91 ? 12.123 3.573 -4.753 1.00 92.50 91 TYR A N 1
ATOM 699 C CA . TYR A 1 91 ? 12.983 2.564 -4.107 1.00 92.50 91 TYR A CA 1
ATOM 700 C C . TYR A 1 91 ? 14.220 3.114 -3.366 1.00 92.50 91 TYR A C 1
ATOM 702 O O . TYR A 1 91 ? 14.518 2.714 -2.247 1.00 92.50 91 TYR A O 1
ATOM 710 N N . SER A 1 92 ? 14.933 4.082 -3.955 1.00 87.94 92 SER A N 1
ATOM 711 C CA . SER A 1 92 ? 16.121 4.702 -3.334 1.00 87.94 92 SER A CA 1
ATOM 712 C C . SER A 1 92 ? 15.849 5.568 -2.087 1.00 87.94 92 SER A C 1
ATOM 714 O O . SER A 1 92 ? 16.784 6.152 -1.541 1.00 87.94 92 SER A O 1
ATOM 716 N N . GLY A 1 93 ? 14.592 5.744 -1.673 1.00 90.19 93 GLY A N 1
ATOM 717 C CA . GLY A 1 93 ? 14.176 6.685 -0.627 1.00 90.19 93 GLY A CA 1
ATOM 718 C C . GLY A 1 93 ? 14.041 8.139 -1.102 1.00 90.19 93 GLY A C 1
ATOM 719 O O . GLY A 1 93 ? 13.673 9.015 -0.320 1.00 90.19 93 GLY A O 1
ATOM 720 N N . LYS A 1 94 ? 14.339 8.427 -2.378 1.00 94.06 94 LYS A N 1
ATOM 721 C CA . LYS A 1 94 ? 14.150 9.757 -2.982 1.00 94.06 94 LYS A CA 1
ATOM 722 C C . LYS A 1 94 ? 12.672 10.037 -3.251 1.00 94.06 94 LYS A C 1
ATOM 724 O O . LYS A 1 94 ? 11.871 9.117 -3.382 1.00 94.06 94 LYS A O 1
ATOM 729 N N . TYR A 1 95 ? 12.337 11.318 -3.395 1.00 96.31 95 TYR A N 1
ATOM 730 C CA . TYR A 1 95 ? 10.972 11.769 -3.658 1.00 96.31 95 TYR A CA 1
ATOM 731 C C . TYR A 1 95 ? 10.776 12.227 -5.106 1.00 96.31 95 TYR A C 1
ATOM 733 O O . TYR A 1 95 ? 11.615 12.946 -5.652 1.00 96.31 95 TYR A O 1
ATOM 741 N N . VAL A 1 96 ? 9.629 11.881 -5.689 1.00 96.94 96 VAL A N 1
ATOM 742 C CA . VAL A 1 96 ? 9.125 12.431 -6.957 1.00 96.94 96 VAL A CA 1
ATOM 743 C C . VAL A 1 96 ? 7.988 13.419 -6.700 1.00 96.94 96 VAL A C 1
ATOM 745 O O . VAL A 1 96 ? 7.276 13.313 -5.705 1.00 96.94 96 VAL A O 1
ATOM 748 N N . LYS A 1 97 ? 7.825 14.418 -7.572 1.00 96.62 97 LYS A N 1
ATOM 749 C CA . LYS A 1 97 ? 6.767 15.437 -7.430 1.00 96.62 97 LYS A CA 1
ATOM 750 C C . LYS A 1 97 ? 5.540 15.136 -8.280 1.00 96.62 97 LYS A C 1
ATOM 752 O O . LYS A 1 97 ? 4.426 15.293 -7.795 1.00 96.62 97 LYS A O 1
ATOM 757 N N . ASP A 1 98 ? 5.763 14.744 -9.529 1.00 97.31 98 ASP A N 1
ATOM 758 C CA . ASP A 1 98 ? 4.693 14.414 -10.461 1.00 97.31 98 ASP A CA 1
ATOM 759 C C . ASP A 1 98 ? 4.193 12.994 -10.187 1.00 97.31 98 ASP A C 1
ATOM 761 O O . ASP A 1 98 ? 4.951 12.031 -10.291 1.00 97.31 98 ASP A O 1
ATOM 765 N N . LEU A 1 99 ? 2.924 12.901 -9.797 1.00 97.88 99 LEU A N 1
ATOM 766 C CA . LEU A 1 99 ? 2.197 11.654 -9.576 1.00 97.88 99 LEU A CA 1
ATOM 767 C C . LEU A 1 99 ? 0.982 11.550 -10.510 1.00 97.88 99 LEU A C 1
ATOM 769 O O . LEU A 1 99 ? 0.099 10.729 -10.280 1.00 97.88 99 LEU A O 1
ATOM 773 N N . SER A 1 100 ? 0.931 12.350 -11.583 1.00 96.56 100 SER A N 1
ATOM 774 C CA . SER A 1 100 ? -0.119 12.241 -12.608 1.00 96.56 100 SER A CA 1
ATOM 775 C C . SER A 1 100 ? -0.153 10.863 -13.280 1.00 96.56 100 SER A C 1
ATOM 777 O O . SER A 1 100 ? -1.172 10.484 -13.846 1.00 96.56 100 SER A O 1
ATOM 779 N N . LYS A 1 101 ? 0.941 10.105 -13.166 1.00 96.81 101 LYS A N 1
ATOM 780 C CA . LYS A 1 101 ? 1.111 8.704 -13.555 1.00 96.81 101 LYS A CA 1
ATOM 781 C C . LYS A 1 101 ? 2.206 8.060 -12.705 1.00 96.81 101 LYS A C 1
ATOM 783 O O . LYS A 1 101 ? 2.920 8.747 -11.971 1.00 96.81 101 LYS A O 1
ATOM 788 N N . HIS A 1 102 ? 2.356 6.744 -12.818 1.00 98.12 102 HIS A N 1
ATOM 789 C CA . HIS A 1 102 ? 3.450 6.038 -12.160 1.00 98.12 102 HIS A CA 1
ATOM 790 C C . HIS A 1 102 ? 4.813 6.565 -12.672 1.00 98.12 102 HIS A C 1
ATOM 792 O O . HIS A 1 102 ? 4.966 6.721 -13.885 1.00 98.12 102 HIS A O 1
ATOM 798 N N . PRO A 1 103 ? 5.809 6.835 -11.801 1.00 97.81 103 PRO A N 1
ATOM 799 C CA . PRO A 1 103 ? 7.058 7.486 -12.214 1.00 97.81 103 PRO A CA 1
ATOM 800 C C . PRO A 1 103 ? 7.904 6.680 -13.201 1.00 97.81 103 PRO A C 1
ATOM 802 O O . PRO A 1 103 ? 8.659 7.267 -13.969 1.00 97.81 103 PRO A O 1
ATOM 805 N N . ASP A 1 104 ? 7.802 5.347 -13.140 1.00 97.25 104 ASP A N 1
ATOM 806 C CA . ASP A 1 104 ? 8.520 4.401 -14.012 1.00 97.25 104 ASP A CA 1
ATOM 807 C C . ASP A 1 104 ? 10.036 4.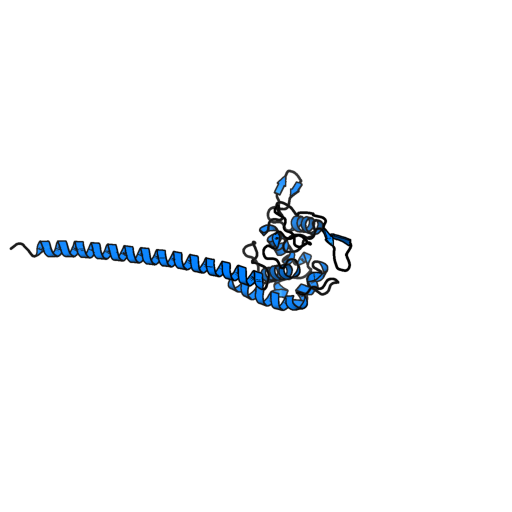665 -14.087 1.00 97.25 104 ASP A C 1
ATOM 809 O O . ASP A 1 104 ? 10.686 4.541 -15.124 1.00 97.25 104 ASP A O 1
ATOM 813 N N . LEU A 1 105 ? 10.616 5.079 -12.958 1.00 96.62 105 LEU A N 1
ATOM 814 C CA . LEU A 1 105 ? 12.043 5.349 -12.865 1.00 96.62 105 LEU A CA 1
ATOM 815 C C . LEU A 1 105 ? 12.781 4.049 -12.580 1.00 96.62 105 LEU A C 1
ATOM 817 O O . LEU A 1 105 ? 12.577 3.432 -11.538 1.00 96.62 105 LEU A O 1
ATOM 821 N N . CYS A 1 106 ? 13.674 3.667 -13.487 1.00 95.56 106 CYS A N 1
ATOM 822 C CA . CYS A 1 106 ? 14.548 2.522 -13.298 1.00 95.56 106 CYS A CA 1
ATOM 823 C C . CYS A 1 106 ? 15.643 2.842 -12.271 1.00 95.56 106 CYS A C 1
ATOM 825 O O . CYS A 1 106 ? 16.572 3.601 -12.555 1.00 95.56 106 CYS A O 1
ATOM 827 N N . ILE A 1 107 ? 15.527 2.275 -11.070 1.00 95.88 107 ILE A N 1
ATOM 828 C CA . ILE A 1 107 ? 16.486 2.434 -9.976 1.00 95.88 107 ILE A CA 1
ATOM 829 C C . ILE A 1 107 ? 17.236 1.121 -9.771 1.00 95.88 107 ILE A C 1
ATOM 831 O O . ILE A 1 107 ? 16.625 0.059 -9.661 1.00 95.88 107 ILE A O 1
ATOM 835 N N . THR A 1 108 ? 18.563 1.187 -9.699 1.00 95.19 108 THR A N 1
ATOM 836 C CA . THR A 1 108 ? 19.393 0.017 -9.405 1.00 95.19 108 TH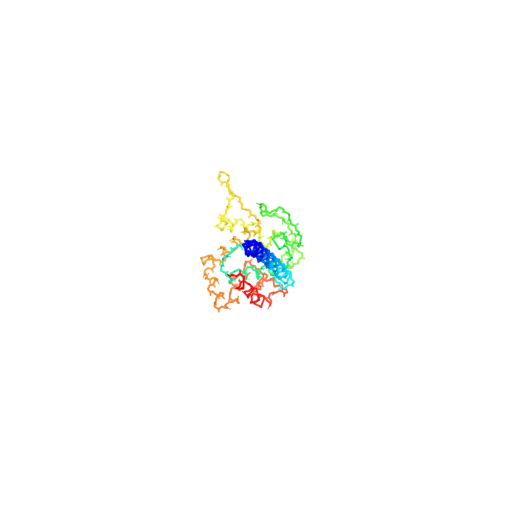R A CA 1
ATOM 837 C C . THR A 1 108 ? 19.156 -0.465 -7.976 1.00 95.19 108 THR A C 1
ATOM 839 O O . THR A 1 108 ? 19.232 0.312 -7.023 1.00 95.19 108 THR A O 1
ATOM 842 N N . ILE A 1 109 ? 18.897 -1.760 -7.835 1.00 89.56 109 ILE A N 1
ATOM 843 C CA . ILE A 1 109 ? 18.809 -2.463 -6.560 1.00 89.56 109 ILE A CA 1
ATOM 844 C C . ILE A 1 109 ? 20.223 -2.579 -5.997 1.00 89.56 109 ILE A C 1
ATOM 846 O O . ILE A 1 109 ? 21.113 -3.120 -6.652 1.00 89.56 109 ILE A O 1
ATOM 850 N N . VAL A 1 110 ? 20.434 -2.046 -4.797 1.00 88.19 110 VAL A N 1
ATOM 851 C CA . VAL A 1 110 ? 21.772 -1.938 -4.189 1.00 88.19 110 VAL A CA 1
ATOM 852 C C . VAL A 1 110 ? 22.064 -3.025 -3.161 1.00 88.19 110 VAL A C 1
ATOM 854 O O . VAL A 1 110 ? 23.194 -3.119 -2.713 1.00 88.19 110 VAL A O 1
ATOM 857 N N . ASN A 1 111 ? 21.062 -3.814 -2.765 1.00 82.06 111 ASN A N 1
ATOM 858 C CA . ASN A 1 111 ? 21.201 -4.891 -1.787 1.00 82.06 111 ASN A CA 1
ATOM 859 C C . ASN A 1 111 ? 20.189 -6.008 -2.077 1.00 82.06 111 ASN A C 1
ATOM 861 O O . ASN A 1 111 ? 19.105 -5.741 -2.599 1.00 82.06 111 ASN A O 1
ATOM 865 N N . GLY A 1 112 ? 20.501 -7.230 -1.643 1.00 81.56 112 GLY A N 1
ATOM 866 C CA . GLY A 1 112 ? 19.587 -8.373 -1.688 1.00 81.56 112 GLY A CA 1
ATOM 867 C C . GLY A 1 112 ? 19.769 -9.269 -2.921 1.00 81.56 112 GLY A C 1
ATOM 868 O O . GLY A 1 112 ? 20.668 -9.053 -3.730 1.00 81.56 112 GLY A O 1
ATOM 869 N N . PRO A 1 113 ? 18.919 -10.296 -3.093 1.00 78.88 113 PRO A N 1
ATOM 870 C CA . PRO A 1 113 ? 19.074 -11.317 -4.138 1.00 78.88 113 PRO A CA 1
ATOM 871 C C . PRO A 1 113 ? 18.972 -10.767 -5.571 1.00 78.88 113 PRO A C 1
ATOM 873 O O . PRO A 1 113 ? 19.343 -11.445 -6.529 1.00 78.88 113 PRO A O 1
ATOM 876 N N . ASN A 1 114 ? 18.458 -9.546 -5.726 1.00 85.31 114 ASN A N 1
ATOM 877 C CA . ASN A 1 114 ? 18.307 -8.854 -7.001 1.00 85.31 114 ASN A CA 1
ATOM 878 C C . ASN A 1 114 ? 19.291 -7.685 -7.181 1.00 85.31 114 ASN A C 1
ATOM 880 O O . ASN A 1 114 ? 19.071 -6.856 -8.063 1.00 85.31 114 ASN A O 1
ATOM 884 N N . GLU A 1 115 ? 20.354 -7.603 -6.374 1.00 89.69 115 GLU A N 1
ATOM 885 C CA . GLU A 1 115 ? 21.388 -6.569 -6.498 1.00 89.69 115 GLU A CA 1
ATOM 886 C C . GLU A 1 115 ? 21.896 -6.429 -7.945 1.00 89.69 115 GLU A C 1
ATOM 888 O O . GLU A 1 115 ? 22.073 -7.405 -8.677 1.00 89.69 115 GLU A O 1
ATOM 893 N N . GLY A 1 116 ? 22.067 -5.183 -8.386 1.00 91.12 116 GLY A N 1
ATOM 894 C CA . GLY A 1 116 ? 22.478 -4.836 -9.746 1.00 91.12 116 GLY A CA 1
ATOM 895 C C . GLY A 1 116 ? 21.346 -4.841 -10.778 1.00 91.12 116 GLY A C 1
ATOM 896 O O . GLY A 1 116 ? 21.519 -4.277 -11.859 1.00 91.12 116 GLY A O 1
ATOM 897 N N . LYS A 1 117 ? 20.172 -5.411 -10.468 1.00 93.06 117 LYS A N 1
ATOM 898 C CA . LYS A 1 117 ? 18.987 -5.311 -11.335 1.00 93.06 117 LYS A CA 1
ATOM 899 C C . LYS A 1 117 ? 18.278 -3.971 -11.155 1.00 93.06 117 LYS A C 1
ATOM 901 O O . LYS A 1 117 ? 18.518 -3.227 -10.208 1.00 93.06 117 LYS A O 1
ATOM 906 N N . CYS A 1 118 ? 17.376 -3.679 -12.081 1.00 93.94 118 CYS A N 1
ATOM 907 C CA . CYS A 1 118 ? 16.521 -2.502 -12.046 1.00 93.94 118 CYS A CA 1
ATOM 908 C C . CYS A 1 118 ? 15.175 -2.804 -11.373 1.00 93.94 118 CYS A C 1
ATOM 910 O O . CYS A 1 118 ? 14.564 -3.835 -11.650 1.00 93.94 118 CYS A O 1
ATOM 912 N N . THR A 1 119 ? 14.690 -1.872 -10.552 1.00 94.56 119 THR A N 1
ATOM 913 C CA . THR A 1 119 ? 13.312 -1.826 -10.050 1.00 94.56 119 THR A CA 1
ATOM 914 C C . THR A 1 119 ? 12.678 -0.471 -10.344 1.00 94.56 119 THR A C 1
ATOM 916 O O . THR A 1 119 ? 13.356 0.554 -10.354 1.00 94.56 119 THR A O 1
ATOM 919 N N . THR A 1 120 ? 11.364 -0.465 -10.556 1.00 97.00 120 THR A N 1
ATOM 920 C CA . THR A 1 120 ? 10.555 0.756 -10.694 1.00 97.00 120 THR A CA 1
ATOM 921 C C . THR A 1 120 ? 9.718 1.035 -9.445 1.00 97.00 120 THR A C 1
ATOM 923 O O . THR A 1 120 ? 8.813 1.864 -9.499 1.00 97.00 120 THR A O 1
ATOM 926 N N . ALA A 1 121 ? 9.964 0.309 -8.350 1.00 96.44 121 ALA A N 1
ATOM 927 C CA . ALA A 1 121 ? 9.187 0.382 -7.118 1.00 96.44 121 ALA A CA 1
ATOM 928 C C . ALA A 1 121 ? 9.002 1.833 -6.645 1.00 96.44 121 ALA A C 1
ATOM 930 O O . ALA A 1 121 ? 9.974 2.567 -6.429 1.00 96.44 121 ALA A O 1
ATOM 931 N N . SER A 1 122 ? 7.739 2.255 -6.555 1.00 97.56 122 SER A N 1
ATOM 932 C CA . SER A 1 122 ? 7.359 3.631 -6.241 1.00 97.56 122 SER A CA 1
ATOM 933 C C . SER A 1 122 ? 6.084 3.713 -5.406 1.00 97.56 122 SER A C 1
ATOM 935 O O . SER A 1 122 ? 5.219 2.836 -5.423 1.00 97.56 122 SER A O 1
ATOM 937 N N . GLY A 1 123 ? 5.947 4.825 -4.697 1.00 97.56 123 GLY A N 1
ATOM 938 C CA . GLY A 1 123 ? 4.787 5.155 -3.893 1.00 97.56 123 GLY A CA 1
ATOM 939 C C . GLY A 1 123 ? 4.705 4.392 -2.578 1.00 97.56 123 GLY A C 1
ATOM 940 O O . GLY A 1 123 ? 5.606 3.657 -2.165 1.00 97.56 123 GLY A O 1
ATOM 941 N N . ARG A 1 124 ? 3.566 4.567 -1.917 1.00 97.19 124 ARG A N 1
ATOM 942 C CA . ARG A 1 124 ? 3.315 4.113 -0.547 1.00 97.19 124 ARG A CA 1
ATOM 943 C C . ARG A 1 124 ? 3.374 2.592 -0.370 1.00 97.19 124 ARG A C 1
ATOM 945 O O . ARG A 1 124 ? 3.553 2.083 0.733 1.00 97.19 124 ARG A O 1
ATOM 952 N N . TYR A 1 125 ? 3.170 1.877 -1.463 1.00 97.25 125 TYR A N 1
ATOM 953 C CA . TYR A 1 125 ? 3.091 0.421 -1.494 1.00 97.25 125 TYR A CA 1
ATOM 954 C C . TYR A 1 125 ? 4.142 -0.185 -2.420 1.00 97.25 125 TYR A C 1
ATOM 956 O O . TYR A 1 125 ? 4.028 -1.359 -2.763 1.00 97.25 125 TYR A O 1
ATOM 964 N N . GLN A 1 126 ? 5.115 0.635 -2.848 1.00 96.62 126 GLN A N 1
ATOM 965 C CA . GLN A 1 126 ? 6.227 0.250 -3.719 1.00 96.62 126 GLN A CA 1
ATOM 966 C C . GLN A 1 126 ? 5.775 -0.523 -4.970 1.00 96.62 126 GLN A C 1
ATOM 968 O O . GLN A 1 126 ? 6.394 -1.501 -5.380 1.00 96.62 126 GLN A O 1
ATOM 973 N N . PHE A 1 127 ? 4.692 -0.063 -5.608 1.00 97.44 127 PHE A N 1
ATOM 974 C CA . PHE A 1 127 ? 4.210 -0.655 -6.853 1.00 97.44 127 PHE A CA 1
ATOM 975 C C . PHE A 1 127 ? 5.310 -0.627 -7.918 1.00 97.44 127 PHE A C 1
ATOM 977 O O . PHE A 1 127 ? 6.005 0.374 -8.083 1.00 97.44 127 PHE A O 1
ATOM 984 N N . LEU A 1 128 ? 5.441 -1.721 -8.669 1.00 96.88 128 LEU A N 1
ATOM 985 C CA . LEU A 1 128 ? 6.147 -1.702 -9.946 1.00 96.88 128 LEU A CA 1
ATOM 986 C C . LEU A 1 128 ? 5.255 -1.050 -11.005 1.00 96.88 128 LEU A C 1
ATOM 988 O O . LEU A 1 128 ? 4.030 -1.120 -10.904 1.00 96.88 128 LEU A O 1
ATOM 992 N N . ASN A 1 129 ? 5.850 -0.486 -12.057 1.00 96.94 129 ASN A N 1
ATOM 993 C CA . ASN A 1 129 ? 5.101 0.162 -13.131 1.00 96.94 129 ASN A CA 1
ATOM 994 C C . ASN A 1 129 ? 4.117 -0.809 -13.801 1.00 96.94 129 ASN A C 1
ATOM 996 O O . ASN A 1 129 ? 2.951 -0.485 -14.016 1.00 96.94 129 ASN A O 1
ATOM 1000 N N . THR A 1 130 ? 4.568 -2.038 -14.059 1.00 96.06 130 THR A N 1
ATOM 1001 C CA . THR A 1 130 ? 3.745 -3.105 -14.641 1.00 96.06 130 THR A CA 1
ATOM 1002 C C . THR A 1 130 ? 2.606 -3.517 -13.713 1.00 96.06 130 THR A C 1
ATOM 1004 O O . THR A 1 130 ? 1.461 -3.588 -14.156 1.00 96.06 130 THR A O 1
ATOM 1007 N N . THR A 1 131 ? 2.890 -3.715 -12.422 1.00 96.44 131 THR A N 1
ATOM 1008 C CA . THR A 1 131 ? 1.866 -4.033 -11.419 1.00 96.44 131 THR A CA 1
ATOM 1009 C C . THR A 1 131 ? 0.852 -2.900 -11.297 1.00 96.44 131 THR A C 1
ATOM 1011 O O . THR A 1 131 ? -0.348 -3.157 -11.289 1.00 96.44 131 THR A O 1
ATOM 1014 N N . TRP A 1 132 ? 1.299 -1.642 -11.249 1.00 97.88 132 TRP A N 1
ATOM 1015 C CA . TRP A 1 132 ? 0.400 -0.492 -11.227 1.00 97.88 132 TRP A CA 1
ATOM 1016 C C . TRP A 1 132 ? -0.505 -0.476 -12.457 1.00 97.88 132 TRP A C 1
ATOM 1018 O O . TRP A 1 132 ? -1.719 -0.399 -12.304 1.00 97.88 132 TRP A O 1
ATOM 1028 N N . ALA A 1 133 ? 0.056 -0.602 -13.661 1.00 97.00 133 ALA A N 1
ATOM 1029 C CA . ALA A 1 133 ? -0.719 -0.602 -14.897 1.00 97.00 133 ALA A CA 1
ATOM 1030 C C . ALA A 1 133 ? -1.782 -1.715 -14.911 1.00 97.00 133 ALA A C 1
ATOM 1032 O O . ALA A 1 133 ? -2.939 -1.460 -15.248 1.00 97.00 133 ALA A O 1
ATOM 1033 N N . GLU A 1 134 ? -1.413 -2.929 -14.496 1.00 97.19 134 GLU A N 1
ATOM 1034 C CA . GLU A 1 134 ? -2.325 -4.071 -14.424 1.00 97.19 134 GLU A CA 1
ATOM 1035 C C . GLU A 1 134 ? -3.451 -3.840 -13.405 1.00 97.19 134 GLU A C 1
ATOM 1037 O O . GLU A 1 134 ? -4.631 -3.993 -13.728 1.00 97.19 134 GLU A O 1
ATOM 1042 N N . LYS A 1 135 ? -3.113 -3.447 -12.171 1.00 98.12 135 LYS A N 1
ATOM 1043 C CA . LYS A 1 135 ? -4.105 -3.312 -11.095 1.00 98.12 135 LYS A CA 1
ATOM 1044 C C . LYS A 1 135 ? -4.951 -2.057 -11.251 1.00 98.12 135 LYS A C 1
ATOM 1046 O O . LYS A 1 135 ? -6.158 -2.116 -11.037 1.00 98.12 135 LYS A O 1
ATOM 1051 N N . ALA A 1 136 ? -4.377 -0.944 -11.693 1.00 97.81 136 ALA A N 1
ATOM 1052 C CA . ALA A 1 136 ? -5.136 0.269 -11.964 1.00 97.81 136 ALA A CA 1
ATOM 1053 C C . ALA A 1 136 ? -6.134 0.073 -13.118 1.00 97.81 136 ALA A C 1
ATOM 1055 O O . ALA A 1 136 ? -7.244 0.600 -13.053 1.00 97.81 136 ALA A O 1
ATOM 1056 N N . ALA A 1 137 ? -5.817 -0.756 -14.119 1.00 96.62 137 ALA A N 1
ATOM 1057 C CA . ALA A 1 137 ? -6.764 -1.073 -15.189 1.00 96.62 137 ALA A CA 1
ATOM 1058 C C . ALA A 1 137 ? -8.059 -1.737 -14.701 1.00 96.62 137 ALA A C 1
ATOM 1060 O O . ALA A 1 137 ? -9.109 -1.555 -15.324 1.00 96.62 137 ALA A O 1
ATOM 1061 N N . VAL A 1 138 ? -7.987 -2.469 -13.587 1.00 97.81 138 VAL A N 1
ATOM 1062 C CA . VAL A 1 138 ? -9.129 -3.155 -12.974 1.00 97.81 138 VAL A CA 1
ATOM 1063 C C . VAL A 1 138 ? -9.772 -2.306 -11.874 1.00 97.81 138 VAL A C 1
ATOM 1065 O O . VAL A 1 138 ? -10.995 -2.206 -11.812 1.00 97.81 138 VAL A O 1
ATOM 1068 N N . TYR A 1 139 ? -8.963 -1.678 -11.019 1.00 98.31 139 TYR A N 1
ATOM 1069 C CA . TYR A 1 139 ? -9.412 -1.146 -9.729 1.00 98.31 139 TYR A CA 1
ATOM 1070 C C . TYR A 1 139 ? -9.386 0.379 -9.606 1.00 98.31 139 TYR A C 1
ATOM 1072 O O . TYR A 1 139 ? -9.857 0.910 -8.595 1.00 98.31 139 TYR A O 1
ATOM 1080 N N . HIS A 1 140 ? -8.847 1.106 -10.589 1.00 97.75 140 HIS A N 1
ATOM 1081 C CA . HIS A 1 140 ? -8.792 2.564 -10.521 1.00 97.75 140 HIS A CA 1
ATOM 1082 C C . HIS A 1 140 ? -10.201 3.160 -10.688 1.00 97.75 140 HIS A C 1
ATOM 1084 O O . HIS A 1 140 ? -10.843 2.935 -11.717 1.00 97.75 140 HIS A O 1
ATOM 1090 N N . PRO A 1 141 ? -10.699 3.961 -9.729 1.00 95.56 141 PRO A N 1
ATOM 1091 C CA . PRO A 1 141 ? -12.096 4.398 -9.734 1.00 95.56 141 PRO A CA 1
ATOM 1092 C C . PRO A 1 141 ? -12.392 5.490 -10.767 1.00 95.56 141 PRO A C 1
ATOM 1094 O O . PRO A 1 141 ? -13.533 5.640 -11.194 1.00 95.56 141 PRO A O 1
ATOM 1097 N N . ASN A 1 142 ? -11.379 6.264 -11.166 1.00 93.88 142 ASN A N 1
ATOM 1098 C CA . ASN A 1 142 ? -11.557 7.395 -12.076 1.00 93.88 142 ASN A CA 1
ATOM 1099 C C . ASN A 1 142 ? -10.423 7.510 -13.112 1.00 93.88 142 ASN A C 1
ATOM 1101 O O . ASN A 1 142 ? -9.606 8.424 -13.020 1.00 93.88 142 ASN A O 1
ATOM 1105 N N . PRO A 1 143 ? -10.287 6.550 -14.043 1.00 92.38 143 PRO A N 1
ATOM 1106 C CA . PRO A 1 143 ? -9.255 6.628 -15.069 1.00 92.38 143 PRO A CA 1
ATOM 1107 C C . PRO A 1 143 ? -9.546 7.777 -16.036 1.00 92.38 143 PRO A C 1
ATOM 1109 O O . PRO A 1 143 ? -10.678 7.924 -16.511 1.00 92.38 143 PRO A O 1
ATOM 1112 N N . SER A 1 144 ? -8.513 8.545 -16.374 1.00 89.44 144 SER A N 1
ATOM 1113 C CA . SER A 1 144 ? -8.577 9.530 -17.452 1.00 89.44 144 SER A CA 1
ATOM 1114 C C . SER A 1 144 ? -8.761 8.800 -18.778 1.00 89.44 144 SER A C 1
ATOM 1116 O O . SER A 1 144 ? -8.136 7.767 -19.018 1.00 89.44 144 SER A O 1
ATOM 1118 N N . LYS A 1 145 ? -9.638 9.311 -19.644 1.00 89.38 145 LYS A N 1
ATOM 1119 C CA . LYS A 1 145 ? -9.959 8.679 -20.930 1.00 89.38 145 LYS A CA 1
ATOM 1120 C C . LYS A 1 145 ? -9.726 9.661 -22.065 1.00 89.38 145 LYS A C 1
ATOM 1122 O O . LYS A 1 145 ? -10.287 10.754 -22.055 1.00 89.38 145 LYS A O 1
ATOM 1127 N N . PHE A 1 146 ? -8.955 9.241 -23.060 1.00 86.31 146 PHE A N 1
ATOM 1128 C CA . PHE A 1 146 ? -8.788 9.961 -24.316 1.00 86.31 146 PHE A CA 1
ATOM 1129 C C . PHE A 1 146 ? -8.911 8.977 -25.483 1.00 86.31 146 PHE A C 1
ATOM 1131 O O . PHE A 1 146 ? -8.041 8.135 -25.699 1.00 86.31 146 PHE A O 1
ATOM 1138 N N . PHE A 1 147 ? -10.019 9.052 -26.226 1.00 87.88 147 PHE A N 1
ATOM 1139 C CA . PHE A 1 147 ? -10.420 8.019 -27.192 1.00 87.88 147 PHE A CA 1
ATOM 1140 C C . PHE A 1 147 ? -10.390 6.609 -26.566 1.00 87.88 147 PHE A C 1
ATOM 1142 O O . PHE A 1 147 ? -11.116 6.346 -25.609 1.00 87.88 147 PHE A O 1
ATOM 1149 N N . LEU A 1 148 ? -9.563 5.707 -27.105 1.00 85.56 148 LEU A N 1
ATOM 1150 C CA . LEU A 1 148 ? -9.376 4.335 -26.625 1.00 85.56 148 LEU A CA 1
ATOM 1151 C C . LEU A 1 148 ? -8.304 4.222 -25.529 1.00 85.56 148 LEU A C 1
ATOM 1153 O O . LEU A 1 148 ? -8.148 3.157 -24.936 1.00 85.56 148 LEU A O 1
ATOM 1157 N N . TRP A 1 149 ? -7.573 5.303 -25.252 1.00 82.44 149 TRP A N 1
ATOM 1158 C CA . TRP A 1 149 ? -6.495 5.323 -24.274 1.00 82.44 149 TRP A CA 1
ATOM 1159 C C . TRP A 1 149 ? -7.049 5.624 -22.887 1.00 82.44 149 TRP A C 1
ATOM 1161 O O . TRP A 1 149 ? -7.860 6.539 -22.703 1.00 82.44 149 TRP A O 1
ATOM 1171 N N . LYS A 1 150 ? -6.592 4.843 -21.909 1.00 89.44 150 LYS A N 1
ATOM 1172 C CA . LYS A 1 150 ? -6.833 5.087 -20.490 1.00 89.44 150 LYS A CA 1
ATOM 1173 C C . LYS A 1 150 ? -5.513 5.424 -19.822 1.00 89.44 150 LYS A C 1
ATOM 1175 O O . LYS A 1 150 ? -4.525 4.735 -20.064 1.00 89.44 150 LYS A O 1
ATOM 1180 N N . ASP A 1 151 ? -5.538 6.445 -18.981 1.00 91.56 151 ASP A N 1
ATOM 1181 C CA . ASP A 1 151 ? -4.428 6.803 -18.107 1.00 91.56 151 ASP A CA 1
ATOM 1182 C C . ASP A 1 151 ? -4.880 6.742 -16.644 1.00 91.56 151 ASP A C 1
ATOM 1184 O O . ASP A 1 151 ? -6.050 6.996 -16.325 1.00 91.56 151 ASP A O 1
ATOM 1188 N N . TYR A 1 152 ? -3.962 6.365 -15.761 1.00 96.81 152 TYR A N 1
ATOM 1189 C CA . TYR A 1 152 ? -4.244 6.052 -14.364 1.00 96.81 152 TYR A CA 1
ATOM 1190 C C . TYR A 1 152 ? -3.367 6.906 -13.456 1.00 96.81 152 TYR A C 1
ATOM 1192 O O . TYR A 1 152 ? -2.161 6.668 -13.337 1.00 96.81 152 TYR A O 1
ATOM 1200 N N . SER A 1 153 ? -3.997 7.878 -12.794 1.00 97.94 153 SER A N 1
ATOM 1201 C CA . SER A 1 153 ? -3.315 8.786 -11.875 1.00 97.94 153 SER A CA 1
ATOM 1202 C C . SER A 1 153 ? -2.701 8.020 -10.712 1.00 97.94 153 SER A C 1
ATOM 1204 O O . SER A 1 153 ? -3.373 7.234 -10.050 1.00 97.94 153 SER A O 1
ATOM 1206 N N . PHE A 1 154 ? -1.427 8.280 -10.435 1.00 98.50 154 PHE A N 1
ATOM 1207 C CA . PHE A 1 154 ? -0.697 7.683 -9.318 1.00 98.50 154 PHE A CA 1
ATOM 1208 C C . PHE A 1 154 ? -0.701 8.587 -8.077 1.00 98.50 154 PHE A C 1
ATOM 1210 O O . PHE A 1 154 ? 0.118 8.423 -7.171 1.00 98.50 154 PHE A O 1
ATOM 1217 N N . GLU A 1 155 ? -1.611 9.561 -8.016 1.00 98.44 155 GLU A N 1
ATOM 1218 C CA . GLU A 1 155 ? -1.766 10.439 -6.859 1.00 98.44 155 GLU A CA 1
ATOM 1219 C C . GLU A 1 155 ? -2.121 9.644 -5.589 1.00 98.44 155 GLU A C 1
ATOM 1221 O O . GLU A 1 155 ? -2.727 8.570 -5.671 1.00 98.44 155 GLU A O 1
ATOM 1226 N N . PRO A 1 156 ? -1.811 10.180 -4.392 1.00 98.44 156 PRO A N 1
ATOM 1227 C CA . PRO A 1 156 ? -1.971 9.467 -3.124 1.00 98.44 156 PRO A CA 1
ATOM 1228 C C . PRO A 1 156 ? -3.329 8.779 -2.934 1.00 98.44 156 PRO A C 1
ATOM 1230 O O . PRO A 1 156 ? -3.397 7.612 -2.555 1.00 98.44 156 PRO A O 1
ATOM 1233 N N . LYS A 1 157 ? -4.420 9.481 -3.269 1.00 98.06 157 LYS A N 1
ATOM 1234 C CA . LYS A 1 157 ? -5.784 8.949 -3.170 1.00 98.06 157 LYS A CA 1
ATOM 1235 C C . LYS A 1 157 ? -5.979 7.691 -4.021 1.00 98.06 157 LYS A C 1
ATOM 1237 O O . LYS A 1 157 ? -6.659 6.766 -3.587 1.00 98.06 157 LYS A O 1
ATOM 1242 N N . TYR A 1 158 ? -5.415 7.657 -5.224 1.00 98.50 158 TYR A N 1
ATOM 1243 C CA . TYR A 1 158 ? -5.602 6.544 -6.148 1.00 98.50 158 TYR A CA 1
ATOM 1244 C C . TYR A 1 158 ? -4.674 5.373 -5.843 1.00 98.50 158 TYR A C 1
ATOM 1246 O O . TYR A 1 158 ? -5.101 4.236 -6.023 1.00 98.50 158 TYR A O 1
ATOM 1254 N N . GLN A 1 159 ? -3.472 5.616 -5.305 1.00 98.62 159 GLN A N 1
ATOM 1255 C CA . GLN A 1 159 ? -2.646 4.539 -4.743 1.00 98.62 159 GLN A CA 1
ATOM 1256 C C . GLN A 1 159 ? -3.425 3.770 -3.669 1.00 98.62 159 GLN A C 1
ATOM 1258 O O . GLN A 1 159 ? -3.505 2.543 -3.723 1.00 98.62 159 GLN A O 1
ATOM 1263 N N . ASP A 1 160 ? -4.053 4.497 -2.740 1.00 98.69 160 ASP A N 1
ATOM 1264 C CA . ASP A 1 160 ? -4.891 3.905 -1.699 1.00 98.69 160 ASP A CA 1
ATOM 1265 C C . ASP A 1 160 ? -6.105 3.176 -2.282 1.00 98.69 160 ASP A C 1
ATOM 1267 O O . ASP A 1 160 ? -6.344 2.020 -1.953 1.00 98.69 160 ASP A O 1
ATOM 1271 N N . GLN A 1 161 ? -6.884 3.832 -3.149 1.00 98.62 161 GLN A N 1
ATOM 1272 C CA . GLN A 1 161 ? -8.128 3.259 -3.672 1.00 98.62 161 GLN A CA 1
ATOM 1273 C C . GLN A 1 161 ? -7.887 2.013 -4.528 1.00 98.62 161 GLN A C 1
ATOM 1275 O O . GLN A 1 161 ? -8.631 1.043 -4.400 1.00 98.62 161 GLN A O 1
ATOM 1280 N N . VAL A 1 162 ? -6.849 2.015 -5.372 1.00 98.69 162 VAL A N 1
ATOM 1281 C CA . VAL A 1 162 ? -6.470 0.839 -6.168 1.00 98.69 162 VAL A CA 1
ATOM 1282 C C . VAL A 1 162 ? -6.071 -0.309 -5.251 1.00 98.69 162 VAL A C 1
ATOM 1284 O O . VAL A 1 162 ? -6.564 -1.421 -5.435 1.00 98.69 162 VAL A O 1
ATOM 1287 N N . LEU A 1 163 ? -5.230 -0.049 -4.243 1.00 98.69 163 LEU A N 1
ATOM 1288 C CA . LEU A 1 163 ? -4.825 -1.094 -3.310 1.00 98.69 163 LEU A CA 1
ATOM 1289 C C . LEU A 1 163 ? -6.010 -1.614 -2.492 1.00 98.69 163 LEU A C 1
ATOM 1291 O O . LEU A 1 163 ? -6.174 -2.823 -2.380 1.00 98.69 163 LEU A O 1
ATOM 1295 N N . TYR A 1 164 ? -6.837 -0.727 -1.939 1.00 98.75 164 TYR A N 1
ATOM 1296 C CA . TYR A 1 164 ? -8.004 -1.106 -1.146 1.00 98.75 164 TYR A CA 1
ATOM 1297 C C . TYR A 1 164 ? -8.937 -2.009 -1.950 1.00 98.75 164 TYR A C 1
ATOM 1299 O O . TYR A 1 164 ? -9.254 -3.111 -1.511 1.00 98.75 164 TYR A O 1
ATOM 1307 N N . ASN A 1 165 ? -9.315 -1.576 -3.156 1.00 98.56 165 ASN A N 1
ATOM 1308 C CA . ASN A 1 165 ? -10.195 -2.339 -4.034 1.00 98.56 165 ASN A CA 1
ATOM 1309 C C . ASN A 1 165 ? -9.586 -3.704 -4.380 1.00 98.56 165 ASN A C 1
ATOM 1311 O O . ASN A 1 165 ? -10.291 -4.709 -4.313 1.00 98.56 165 ASN A O 1
ATOM 1315 N N . TRP A 1 166 ? -8.279 -3.753 -4.665 1.00 98.44 166 TRP A N 1
ATOM 1316 C CA . TRP A 1 166 ? -7.578 -5.006 -4.931 1.00 98.44 166 TRP A CA 1
ATOM 1317 C C . TRP A 1 166 ? -7.563 -5.932 -3.708 1.00 98.44 166 TRP A C 1
ATOM 1319 O O . TRP A 1 166 ? -7.892 -7.105 -3.843 1.00 98.44 166 TRP A O 1
ATOM 1329 N N . LEU A 1 167 ? -7.242 -5.434 -2.510 1.00 98.62 167 LEU A N 1
ATOM 1330 C CA . LEU A 1 167 ? -7.247 -6.221 -1.268 1.00 98.62 167 LEU A CA 1
ATOM 1331 C C . LEU A 1 167 ? -8.646 -6.732 -0.898 1.00 98.62 167 LEU A C 1
ATOM 1333 O O . LEU A 1 167 ? -8.775 -7.787 -0.286 1.00 98.62 167 LEU A O 1
ATOM 1337 N N . THR A 1 168 ? -9.700 -6.004 -1.266 1.00 98.31 168 THR A N 1
ATOM 1338 C CA . THR A 1 168 ? -11.085 -6.426 -1.012 1.00 98.31 168 THR A CA 1
ATOM 1339 C C . THR A 1 168 ? -11.675 -7.331 -2.097 1.00 98.31 168 THR A C 1
ATOM 1341 O O . THR A 1 168 ? -12.782 -7.841 -1.919 1.00 98.31 168 THR A O 1
ATOM 1344 N N . ASP A 1 169 ? -10.967 -7.568 -3.206 1.00 98.25 169 ASP A N 1
ATOM 1345 C CA . ASP A 1 169 ? -11.411 -8.516 -4.227 1.00 98.25 169 ASP A CA 1
ATOM 1346 C C . ASP A 1 169 ? -11.064 -9.953 -3.822 1.00 98.25 169 ASP A C 1
ATOM 1348 O O . ASP A 1 169 ? -9.980 -10.471 -4.095 1.00 98.25 169 ASP A O 1
ATOM 1352 N N . SER A 1 170 ? -12.034 -10.627 -3.206 1.00 97.44 170 SER A N 1
ATOM 1353 C CA . SER A 1 170 ? -11.876 -12.026 -2.797 1.00 97.44 170 SER A CA 1
ATOM 1354 C C . SER A 1 170 ? -11.535 -12.992 -3.937 1.00 97.44 170 SER A C 1
ATOM 1356 O O . SER A 1 170 ? -10.912 -14.021 -3.688 1.00 97.44 170 SER A O 1
ATOM 1358 N N . LYS A 1 171 ? -11.884 -12.680 -5.194 1.00 97.44 171 LYS A N 1
ATOM 1359 C CA . LYS A 1 171 ? -11.522 -13.525 -6.342 1.00 97.44 171 LYS A CA 1
ATOM 1360 C C . LYS A 1 171 ? -10.050 -13.379 -6.697 1.00 97.44 171 LYS A C 1
ATOM 1362 O O . LYS A 1 171 ? -9.432 -14.364 -7.084 1.00 97.44 171 LYS A O 1
ATOM 1367 N N . ALA A 1 172 ? -9.491 -12.178 -6.549 1.00 96.50 172 ALA A N 1
ATOM 1368 C CA . ALA A 1 172 ? -8.075 -11.931 -6.806 1.00 96.50 172 ALA A CA 1
ATOM 1369 C C . ALA A 1 172 ? -7.169 -12.677 -5.815 1.00 96.50 172 ALA A C 1
ATOM 1371 O O . ALA A 1 172 ? -6.072 -13.087 -6.186 1.00 96.50 172 ALA A O 1
ATOM 1372 N N . TRP A 1 173 ? -7.643 -12.869 -4.581 1.00 96.12 173 TRP A N 1
ATOM 1373 C CA . TRP A 1 173 ? -6.885 -13.508 -3.500 1.00 96.12 173 TRP A CA 1
ATOM 1374 C C . TRP A 1 173 ? -7.312 -14.944 -3.193 1.00 96.12 173 TRP A C 1
ATOM 1376 O O . TRP A 1 173 ? -6.675 -15.602 -2.376 1.00 96.12 173 TRP A O 1
ATOM 1386 N N . ASN A 1 174 ? -8.385 -15.427 -3.830 1.00 96.56 174 ASN A N 1
ATOM 1387 C CA . ASN A 1 174 ? -9.062 -16.680 -3.484 1.00 96.56 174 ASN A CA 1
ATOM 1388 C C . ASN A 1 174 ? -9.423 -16.783 -1.983 1.00 96.56 174 ASN A C 1
ATOM 1390 O O . ASN A 1 174 ? -9.534 -17.876 -1.437 1.00 96.56 174 ASN A O 1
ATOM 1394 N N . GLU A 1 175 ? -9.581 -15.637 -1.318 1.00 97.00 175 GLU A N 1
ATOM 1395 C CA . GLU A 1 175 ? -9.790 -15.487 0.122 1.00 97.00 175 GLU A CA 1
ATOM 1396 C C . GLU A 1 175 ? -10.455 -14.136 0.412 1.00 97.00 175 GLU A C 1
ATOM 1398 O O . GLU A 1 175 ? -10.194 -13.138 -0.260 1.00 97.00 175 GLU A O 1
ATOM 1403 N N . ASP A 1 176 ? -11.286 -14.069 1.451 1.00 98.06 176 ASP A N 1
ATOM 1404 C CA . ASP A 1 176 ? -11.871 -12.812 1.930 1.00 98.06 176 ASP A CA 1
ATOM 1405 C C . ASP A 1 176 ? -10.965 -12.193 3.005 1.00 98.06 176 ASP A C 1
ATOM 1407 O O . ASP A 1 176 ? -11.082 -12.493 4.197 1.00 98.06 176 ASP A O 1
ATOM 1411 N N . ILE A 1 177 ? -10.037 -11.334 2.570 1.00 98.31 177 ILE A N 1
ATOM 1412 C CA . ILE A 1 177 ? -9.042 -10.704 3.451 1.00 98.31 177 ILE A CA 1
ATOM 1413 C C . ILE A 1 177 ? -9.711 -9.950 4.604 1.00 98.31 177 ILE A C 1
ATOM 1415 O O . ILE A 1 177 ? -9.253 -10.053 5.741 1.00 98.31 177 ILE A O 1
ATOM 1419 N N . ALA A 1 178 ? -10.802 -9.223 4.349 1.00 97.94 178 ALA A N 1
ATOM 1420 C CA . ALA A 1 178 ? -11.490 -8.470 5.395 1.00 97.94 178 ALA A CA 1
ATOM 1421 C C . ALA A 1 178 ? -11.997 -9.402 6.506 1.00 97.94 178 ALA A C 1
ATOM 1423 O O . ALA A 1 178 ? -11.731 -9.154 7.682 1.00 97.94 178 ALA A O 1
ATOM 1424 N N . LYS A 1 179 ? -12.625 -10.529 6.143 1.00 98.38 179 LYS A N 1
ATOM 1425 C CA . LYS A 1 179 ? -13.087 -11.521 7.128 1.00 98.38 179 LYS A CA 1
ATOM 1426 C C . LYS A 1 179 ? -11.951 -12.190 7.892 1.00 98.38 179 LYS A C 1
ATOM 1428 O O . LYS A 1 179 ? -12.107 -12.452 9.082 1.00 98.38 179 LYS A O 1
ATOM 1433 N N . LEU A 1 180 ? -10.828 -12.489 7.239 1.00 98.38 180 LEU A N 1
ATOM 1434 C CA . LEU A 1 180 ? -9.653 -13.042 7.924 1.00 98.38 180 LEU A CA 1
ATOM 1435 C C . LEU A 1 180 ? -9.132 -12.062 8.980 1.00 98.38 180 LEU A C 1
ATOM 1437 O O . LEU A 1 180 ? -8.890 -12.437 10.127 1.00 98.38 180 LEU A O 1
ATOM 1441 N N . LEU A 1 181 ? -9.026 -10.782 8.624 1.00 98.38 181 LEU A N 1
ATOM 1442 C CA . LEU A 1 181 ? -8.580 -9.743 9.547 1.00 98.38 181 LEU A CA 1
ATOM 1443 C C . LEU A 1 181 ? -9.553 -9.526 10.714 1.00 98.38 181 LEU A C 1
ATOM 1445 O O . LEU A 1 181 ? -9.103 -9.337 11.844 1.00 98.38 181 LEU A O 1
ATOM 1449 N N . GLU A 1 182 ? -10.864 -9.581 10.467 1.00 97.44 182 GLU A N 1
ATOM 1450 C CA . GLU A 1 182 ? -11.901 -9.489 11.506 1.00 97.44 182 GLU A CA 1
ATOM 1451 C C . GLU A 1 182 ? -11.820 -10.647 12.511 1.00 97.44 182 GLU A C 1
ATOM 1453 O O . GLU A 1 182 ? -12.036 -10.447 13.706 1.00 97.44 182 GLU A O 1
ATOM 1458 N N . LYS A 1 183 ? -11.419 -11.840 12.054 1.00 97.94 183 LYS A N 1
ATOM 1459 C CA . LYS A 1 183 ? -11.124 -13.004 12.909 1.00 97.94 183 LYS A CA 1
ATOM 1460 C C . LYS A 1 183 ? -9.767 -12.922 13.618 1.00 97.94 183 LYS A C 1
ATOM 1462 O O . LYS A 1 183 ? -9.441 -13.798 14.415 1.00 97.94 183 LYS A O 1
ATOM 1467 N N . GLY A 1 184 ? -8.971 -11.889 13.345 1.00 96.25 184 GLY A N 1
ATOM 1468 C CA . GLY A 1 184 ? -7.632 -11.722 13.906 1.00 96.25 184 GLY A CA 1
ATOM 1469 C C . GLY A 1 184 ? -6.5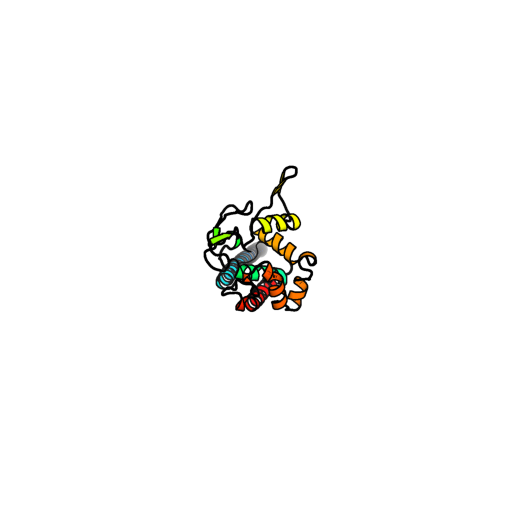47 -12.548 13.208 1.00 96.25 184 GLY A C 1
ATOM 1470 O O . GLY A 1 184 ? -5.434 -12.633 13.724 1.00 96.25 184 GLY A O 1
ATOM 1471 N N . GLU A 1 185 ? -6.819 -13.115 12.030 1.00 96.81 185 GLU A N 1
ATOM 1472 C CA . GLU A 1 185 ? -5.899 -13.979 11.276 1.00 96.81 185 GLU A CA 1
ATOM 1473 C C . GLU A 1 185 ? -4.832 -13.179 10.497 1.00 96.81 185 GLU A C 1
ATOM 1475 O O . GLU A 1 185 ? -4.540 -13.441 9.330 1.00 96.81 185 GLU A O 1
ATOM 1480 N N . ILE A 1 186 ? -4.212 -12.184 11.141 1.00 95.06 186 ILE A N 1
ATOM 1481 C CA . ILE A 1 186 ? -3.222 -11.301 10.503 1.00 95.06 186 ILE A CA 1
ATOM 1482 C C . ILE A 1 186 ? -2.017 -12.074 9.953 1.00 95.06 186 ILE A C 1
ATOM 1484 O O . ILE A 1 186 ? -1.546 -11.764 8.865 1.00 95.06 186 ILE A O 1
ATOM 1488 N N . GLN A 1 187 ? -1.545 -13.114 10.648 1.00 91.88 187 GLN A N 1
ATOM 1489 C CA . GLN A 1 187 ? -0.460 -13.966 10.150 1.00 91.88 187 GLN A CA 1
ATOM 1490 C C . GLN A 1 187 ? -0.792 -14.589 8.792 1.00 91.88 187 GLN A C 1
ATOM 1492 O O . GLN A 1 187 ? 0.026 -14.523 7.878 1.00 91.88 187 GLN A O 1
ATOM 1497 N N . ARG A 1 188 ? -2.000 -15.149 8.658 1.00 94.00 188 ARG A N 1
ATOM 1498 C CA . ARG A 1 188 ? -2.462 -15.779 7.419 1.00 94.00 188 ARG A CA 1
ATOM 1499 C C . ARG A 1 188 ? -2.552 -14.765 6.286 1.00 94.00 188 ARG A C 1
ATOM 1501 O O . ARG A 1 188 ? -2.164 -15.062 5.163 1.00 94.00 188 ARG A O 1
ATOM 1508 N N . VAL A 1 189 ? -3.032 -13.562 6.591 1.00 96.69 189 VAL A N 1
ATOM 1509 C CA . VAL A 1 189 ? -3.100 -12.475 5.610 1.00 96.69 189 VAL A CA 1
ATOM 1510 C C . VAL A 1 189 ? -1.700 -12.043 5.167 1.00 96.69 189 VAL A C 1
ATOM 1512 O O . VAL A 1 189 ? -1.465 -11.920 3.973 1.00 96.69 189 VAL A O 1
ATOM 1515 N N . LEU A 1 190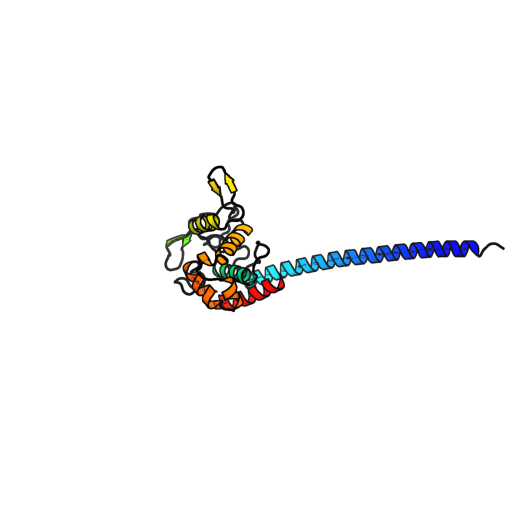 ? -0.742 -11.864 6.082 1.00 93.56 190 LEU A N 1
ATOM 1516 C CA . LEU A 1 190 ? 0.633 -11.503 5.708 1.00 93.56 190 LEU A CA 1
ATOM 1517 C C . LEU A 1 190 ? 1.306 -12.592 4.857 1.00 93.56 190 LEU A C 1
ATOM 1519 O O . LEU A 1 190 ? 1.957 -12.270 3.867 1.00 93.56 190 LEU A O 1
ATOM 1523 N N . GLU A 1 191 ? 1.099 -13.866 5.196 1.00 91.06 191 GLU A N 1
ATOM 1524 C CA . GLU A 1 191 ? 1.566 -15.002 4.392 1.00 91.06 191 GLU A CA 1
ATOM 1525 C C . GLU A 1 191 ? 0.965 -14.973 2.978 1.00 91.06 191 GLU A C 1
ATOM 1527 O O . GLU A 1 191 ? 1.705 -15.040 1.997 1.00 91.06 191 GLU A O 1
ATOM 1532 N N . LEU A 1 192 ? -0.356 -14.797 2.864 1.00 94.06 192 LEU A N 1
ATOM 1533 C CA . LEU A 1 192 ? -1.073 -14.704 1.588 1.00 94.06 192 LEU A CA 1
ATOM 1534 C C . LEU A 1 192 ? -0.539 -13.574 0.691 1.00 94.06 192 LEU A C 1
ATOM 1536 O O . LEU A 1 192 ? -0.468 -13.731 -0.527 1.00 94.06 192 LEU A O 1
ATOM 1540 N N . LEU A 1 193 ? -0.161 -12.440 1.286 1.00 94.38 193 LEU A N 1
ATOM 1541 C CA . LEU A 1 193 ? 0.317 -11.258 0.565 1.00 94.38 193 LEU A CA 1
ATOM 1542 C C . LEU A 1 193 ? 1.820 -11.285 0.240 1.00 94.38 193 LEU A C 1
ATOM 1544 O O . LEU A 1 193 ? 2.259 -10.555 -0.654 1.00 94.38 193 LEU A O 1
ATOM 1548 N N . SER A 1 194 ? 2.605 -12.121 0.925 1.00 90.25 194 SER A N 1
ATOM 1549 C CA . SER A 1 194 ? 4.067 -12.187 0.784 1.00 90.25 194 SER A CA 1
ATOM 1550 C C . SER A 1 194 ? 4.608 -12.403 -0.639 1.00 90.25 194 SER A C 1
ATOM 1552 O O . SER A 1 194 ? 5.669 -11.852 -0.939 1.00 90.25 194 SER A O 1
ATOM 1554 N N . PRO A 1 195 ? 3.919 -13.103 -1.570 1.00 88.44 195 PRO A N 1
ATOM 1555 C CA . PRO A 1 195 ? 4.411 -13.210 -2.945 1.00 88.44 195 PRO A CA 1
ATOM 1556 C C . PRO A 1 195 ? 4.343 -11.887 -3.717 1.00 88.44 195 PRO A C 1
ATOM 1558 O O . PRO A 1 195 ? 5.061 -11.715 -4.698 1.00 88.44 195 PRO A O 1
ATOM 1561 N N . THR A 1 196 ? 3.468 -10.964 -3.302 1.00 88.00 196 THR A N 1
ATOM 1562 C CA . THR A 1 196 ? 3.345 -9.626 -3.904 1.00 88.00 196 THR A CA 1
ATOM 1563 C C . THR A 1 196 ? 4.294 -8.634 -3.239 1.00 88.00 196 THR A C 1
ATOM 1565 O O . THR A 1 196 ? 4.938 -7.846 -3.926 1.00 88.00 196 THR A O 1
ATOM 1568 N N . TRP A 1 197 ? 4.392 -8.692 -1.910 1.00 85.50 197 TRP A N 1
ATOM 1569 C CA . TRP A 1 197 ? 5.259 -7.835 -1.107 1.00 85.50 197 TRP A CA 1
ATOM 1570 C C . TRP A 1 197 ? 6.222 -8.704 -0.307 1.00 85.50 197 TRP A C 1
ATOM 1572 O O . TRP A 1 197 ? 5.917 -9.132 0.809 1.00 85.50 197 TRP A O 1
ATOM 1582 N N . THR A 1 198 ? 7.400 -8.961 -0.876 1.00 74.19 198 THR A N 1
ATOM 1583 C CA . THR A 1 198 ? 8.424 -9.834 -0.276 1.00 74.19 198 THR A CA 1
ATOM 1584 C C . THR A 1 198 ? 8.881 -9.345 1.100 1.00 74.19 198 THR A C 1
ATOM 1586 O O . THR A 1 198 ? 9.288 -10.151 1.939 1.00 74.19 198 THR A O 1
ATOM 1589 N N . SER A 1 199 ? 8.739 -8.042 1.364 1.00 69.19 199 SER A N 1
ATOM 1590 C CA . SER A 1 199 ? 9.083 -7.402 2.633 1.00 69.19 199 SER A CA 1
ATOM 1591 C C . SER A 1 199 ? 8.155 -7.779 3.802 1.00 69.19 199 SER A C 1
ATOM 1593 O O . SER A 1 199 ? 8.539 -7.633 4.967 1.00 69.19 199 SER A O 1
ATOM 1595 N N . LEU A 1 200 ? 6.955 -8.314 3.528 1.00 68.94 200 LEU A N 1
ATOM 1596 C CA . LEU A 1 200 ? 5.993 -8.738 4.559 1.00 68.94 200 LEU A CA 1
ATOM 1597 C C . LEU A 1 200 ? 6.422 -10.000 5.323 1.00 68.94 200 LEU A C 1
ATOM 1599 O O . LEU A 1 200 ? 5.735 -10.426 6.255 1.00 68.94 200 LEU A O 1
ATOM 1603 N N . GLY A 1 201 ? 7.571 -10.573 4.971 1.00 57.12 201 GLY A N 1
ATOM 1604 C CA . GLY A 1 201 ? 8.044 -11.844 5.496 1.00 57.12 201 GLY A CA 1
ATOM 1605 C C . GLY A 1 201 ? 7.625 -13.015 4.631 1.00 57.12 201 GLY A C 1
ATOM 1606 O O . GLY A 1 201 ? 6.926 -12.835 3.644 1.00 57.12 201 GLY A O 1
ATOM 1607 N N . TYR A 1 202 ? 8.054 -14.223 4.998 1.00 51.16 202 TYR A N 1
ATOM 1608 C CA . TYR A 1 202 ? 7.698 -15.479 4.312 1.00 51.16 202 TYR A CA 1
ATOM 1609 C C . TYR A 1 202 ? 8.174 -15.590 2.844 1.00 51.16 202 TYR A C 1
ATOM 1611 O O . TYR A 1 202 ? 7.968 -16.622 2.210 1.00 51.16 202 TYR A O 1
ATOM 1619 N N . GLY A 1 203 ? 8.880 -14.573 2.337 1.00 55.97 203 GLY A N 1
ATOM 1620 C CA . GLY A 1 203 ? 9.627 -14.562 1.080 1.00 55.97 203 GLY A CA 1
ATOM 1621 C C . GLY A 1 203 ? 11.144 -14.468 1.294 1.00 55.97 203 GLY A C 1
ATOM 1622 O O . GLY A 1 203 ? 11.663 -14.752 2.373 1.00 55.97 203 GLY A O 1
ATOM 1623 N N . ILE A 1 204 ? 11.874 -14.063 0.252 1.00 45.06 204 ILE A N 1
ATOM 1624 C CA . ILE A 1 204 ? 13.351 -14.021 0.248 1.00 45.06 204 ILE A CA 1
ATOM 1625 C C . ILE A 1 204 ? 13.956 -12.701 0.771 1.00 45.06 204 ILE A C 1
ATOM 1627 O O . ILE A 1 204 ? 15.172 -12.615 0.922 1.00 45.06 204 ILE A O 1
ATOM 1631 N N . GLU A 1 205 ? 13.138 -11.682 1.058 1.00 56.47 205 GLU A N 1
ATOM 1632 C CA . GLU A 1 205 ? 13.577 -10.315 1.397 1.00 56.47 205 GLU A CA 1
ATOM 1633 C C . GLU A 1 205 ? 12.908 -9.799 2.686 1.00 56.47 205 GLU A C 1
ATOM 1635 O O . GLU A 1 205 ? 12.197 -8.798 2.687 1.00 56.47 205 GLU A O 1
ATOM 1640 N N . ASN A 1 206 ? 13.141 -10.477 3.815 1.00 59.69 206 ASN A N 1
ATOM 1641 C CA . ASN A 1 206 ? 12.724 -9.967 5.129 1.00 59.69 206 ASN A CA 1
ATOM 1642 C C . ASN A 1 206 ? 13.401 -8.614 5.435 1.00 59.69 206 ASN A C 1
ATOM 1644 O O . ASN A 1 206 ? 14.574 -8.414 5.115 1.00 59.69 206 ASN A O 1
ATOM 1648 N N . ASN A 1 207 ? 12.706 -7.716 6.137 1.00 60.50 207 ASN A N 1
ATOM 1649 C CA . ASN A 1 207 ? 13.262 -6.458 6.641 1.00 60.50 207 ASN A CA 1
ATOM 1650 C C . ASN A 1 207 ? 13.143 -6.360 8.177 1.00 60.50 207 ASN A C 1
ATOM 1652 O O . ASN A 1 207 ? 12.606 -7.244 8.846 1.00 60.50 207 ASN A O 1
ATOM 1656 N N . MET A 1 208 ? 13.643 -5.263 8.760 1.00 58.69 208 MET A N 1
ATOM 1657 C CA . MET A 1 208 ? 13.603 -5.049 10.217 1.00 58.69 208 MET A CA 1
ATOM 1658 C C . MET A 1 208 ? 12.177 -4.992 10.792 1.00 58.69 208 MET A C 1
ATOM 1660 O O . MET A 1 208 ? 11.980 -5.251 11.978 1.00 58.69 208 MET A O 1
ATOM 1664 N N . MET A 1 209 ? 11.184 -4.658 9.965 1.00 60.25 209 MET A N 1
ATOM 1665 C CA . MET A 1 209 ? 9.785 -4.517 10.361 1.00 60.25 209 MET A CA 1
ATOM 1666 C C . MET A 1 209 ? 9.032 -5.845 10.325 1.00 60.25 209 MET A C 1
ATOM 1668 O O . MET A 1 209 ? 8.075 -5.987 11.081 1.00 60.25 209 MET A O 1
ATOM 1672 N N . THR A 1 210 ? 9.465 -6.819 9.515 1.00 67.69 210 THR A N 1
ATOM 1673 C CA . THR A 1 210 ? 8.771 -8.093 9.258 1.00 67.69 210 THR A CA 1
ATOM 1674 C C . THR A 1 210 ? 8.284 -8.792 10.535 1.00 67.69 210 THR A C 1
ATOM 1676 O O . THR A 1 210 ? 7.108 -9.129 10.653 1.00 67.69 210 THR A O 1
ATOM 1679 N N . GLN A 1 211 ? 9.150 -8.945 11.542 1.00 74.44 211 GLN A N 1
ATOM 1680 C CA . GLN A 1 211 ? 8.799 -9.597 12.817 1.00 74.44 211 GLN A CA 1
ATOM 1681 C C . GLN A 1 211 ? 7.814 -8.790 13.688 1.00 74.44 211 GLN A C 1
ATOM 1683 O O . GLN A 1 211 ? 7.229 -9.324 14.631 1.00 74.44 211 GLN A O 1
ATOM 1688 N N . HIS A 1 212 ? 7.64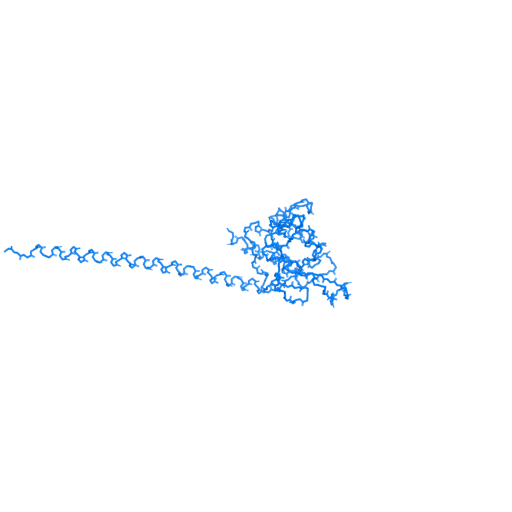7 -7.502 13.387 1.00 81.75 212 HIS A N 1
ATOM 1689 C CA . HIS A 1 212 ? 6.822 -6.552 14.129 1.00 81.75 212 HIS A CA 1
ATOM 1690 C C . HIS A 1 212 ? 5.514 -6.193 13.407 1.00 81.75 212 HIS A C 1
ATOM 1692 O O . HIS A 1 212 ? 4.673 -5.501 13.986 1.00 81.75 212 HIS A O 1
ATOM 1698 N N . LEU A 1 213 ? 5.311 -6.643 12.160 1.00 86.00 213 LEU A N 1
ATOM 1699 C CA . LEU A 1 213 ? 4.125 -6.310 11.359 1.00 86.00 213 LEU A CA 1
ATOM 1700 C C . LEU A 1 213 ? 2.792 -6.672 12.035 1.00 86.00 213 LEU A C 1
ATOM 1702 O O . LEU A 1 213 ? 1.879 -5.847 11.977 1.00 86.00 213 LEU A O 1
ATOM 1706 N N . PRO A 1 214 ? 2.645 -7.813 12.737 1.00 90.25 214 PRO A N 1
ATOM 1707 C CA . PRO A 1 214 ? 1.421 -8.110 13.480 1.00 90.25 214 PRO A CA 1
ATOM 1708 C C . PRO A 1 214 ? 1.136 -7.084 14.586 1.00 90.25 214 PRO A C 1
ATOM 1710 O O . PRO A 1 214 ? 0.004 -6.635 14.746 1.00 90.25 214 PRO A O 1
ATOM 1713 N N . GLN A 1 215 ? 2.156 -6.668 15.340 1.00 90.19 215 GLN A N 1
ATOM 1714 C CA . GLN A 1 215 ? 2.019 -5.685 16.418 1.00 90.19 215 GLN A CA 1
ATOM 1715 C C . GLN A 1 215 ? 1.723 -4.290 15.858 1.00 90.19 215 GLN A C 1
ATOM 1717 O O . GLN A 1 215 ? 0.883 -3.568 16.400 1.00 90.19 215 GLN A O 1
ATOM 1722 N N . ILE A 1 216 ? 2.374 -3.933 14.749 1.00 90.12 216 ILE A N 1
ATOM 1723 C CA . ILE A 1 216 ? 2.122 -2.694 14.007 1.00 90.12 216 ILE A CA 1
ATOM 1724 C C . ILE A 1 216 ? 0.679 -2.672 13.515 1.00 90.12 216 ILE A C 1
ATOM 1726 O O . ILE A 1 216 ? -0.030 -1.704 13.778 1.00 90.12 216 ILE A O 1
ATOM 1730 N N . TYR A 1 217 ? 0.206 -3.763 12.912 1.00 94.12 217 TYR A N 1
ATOM 1731 C CA . TYR A 1 217 ? -1.183 -3.904 12.491 1.00 94.12 217 TYR A CA 1
ATOM 1732 C C . TYR A 1 217 ? -2.157 -3.692 13.651 1.00 94.12 217 TYR A C 1
ATOM 1734 O O . TYR A 1 217 ? -3.065 -2.876 13.538 1.00 94.12 217 TYR A O 1
ATOM 1742 N N . GLN A 1 218 ? -1.946 -4.349 14.795 1.00 94.44 218 GLN A N 1
ATOM 1743 C CA . GLN A 1 218 ? -2.834 -4.196 15.954 1.00 94.44 218 GLN A CA 1
ATOM 1744 C C . GLN A 1 218 ? -2.868 -2.761 16.486 1.00 94.44 218 GLN A C 1
ATOM 1746 O O . GLN A 1 218 ? -3.910 -2.280 16.935 1.00 94.44 218 GLN A O 1
ATOM 1751 N N . LYS A 1 219 ? -1.738 -2.052 16.440 1.00 91.88 219 LYS A N 1
ATOM 1752 C CA . LYS A 1 219 ? -1.691 -0.636 16.800 1.00 91.88 219 LYS A CA 1
ATOM 1753 C C . LYS A 1 219 ? -2.476 0.216 15.799 1.00 91.88 219 LYS A C 1
ATOM 1755 O O . LYS A 1 219 ? -3.318 1.007 16.216 1.00 91.88 219 LYS A O 1
ATOM 1760 N N . LEU A 1 220 ? -2.222 0.043 14.505 1.00 93.19 220 LEU A N 1
ATOM 1761 C CA . LEU A 1 220 ? -2.869 0.812 13.441 1.00 93.19 220 LEU A CA 1
ATOM 1762 C C . LEU A 1 220 ? -4.375 0.541 13.388 1.00 93.19 220 LEU A C 1
ATOM 1764 O O . LEU A 1 220 ? -5.152 1.469 13.204 1.00 93.19 220 LEU A O 1
ATOM 1768 N N . LEU A 1 221 ? -4.802 -0.695 13.649 1.00 95.69 221 LEU A N 1
ATOM 1769 C CA . LEU A 1 221 ? -6.211 -1.065 13.748 1.00 95.69 221 LEU A CA 1
ATOM 1770 C C . LEU A 1 221 ? -6.923 -0.294 14.858 1.00 95.69 221 LEU A C 1
ATOM 1772 O O . LEU A 1 221 ? -8.012 0.226 14.635 1.00 95.69 221 LEU A O 1
ATOM 1776 N N . LYS A 1 222 ? -6.302 -0.156 16.035 1.00 94.12 222 LYS A N 1
ATOM 1777 C CA . LYS A 1 222 ? -6.863 0.670 17.117 1.00 94.12 222 LYS A CA 1
ATOM 1778 C C . LYS A 1 222 ? -7.037 2.124 16.683 1.00 94.12 222 LYS A C 1
ATOM 1780 O O . LYS A 1 222 ? -8.021 2.744 17.067 1.00 94.12 222 LYS A O 1
ATOM 1785 N N . GLU A 1 223 ? -6.108 2.661 15.895 1.00 91.25 223 GLU A N 1
ATOM 1786 C CA . GLU A 1 223 ? -6.222 4.021 15.360 1.00 91.25 223 GLU A CA 1
ATOM 1787 C C . GLU A 1 223 ? -7.347 4.139 14.321 1.00 91.25 223 GLU A C 1
ATOM 1789 O O . GLU A 1 223 ? -8.141 5.072 14.404 1.00 91.25 223 GLU A O 1
ATOM 1794 N N . GLU A 1 224 ? -7.453 3.204 13.371 1.00 93.69 224 GLU A N 1
ATOM 1795 C CA . GLU A 1 224 ? -8.519 3.220 12.355 1.00 93.69 224 GLU A CA 1
ATOM 1796 C C . GLU A 1 224 ? -9.911 3.038 12.980 1.00 93.69 224 GLU A C 1
ATOM 1798 O O . GLU A 1 224 ? -10.855 3.704 12.569 1.00 93.69 224 GLU A O 1
ATOM 1803 N N . LEU A 1 225 ? -10.043 2.209 14.021 1.00 94.12 225 LEU A N 1
ATOM 1804 C CA . LEU A 1 225 ? -11.307 2.020 14.745 1.00 94.12 225 LEU A CA 1
ATOM 1805 C C . LEU A 1 225 ? -11.729 3.243 15.575 1.00 94.12 225 LEU A C 1
ATOM 1807 O O . LEU A 1 225 ? -12.910 3.402 15.850 1.00 94.12 225 LEU A O 1
ATOM 1811 N N . GLN A 1 226 ? -10.788 4.091 16.000 1.00 88.88 226 GLN A N 1
ATOM 1812 C CA . GLN A 1 226 ? -11.087 5.319 16.755 1.00 88.88 226 GLN A CA 1
ATOM 1813 C C . GLN A 1 226 ? -11.459 6.510 15.863 1.00 88.88 226 GLN A C 1
ATOM 1815 O O . GLN A 1 226 ? -11.976 7.507 16.369 1.00 88.88 226 GLN A O 1
ATOM 1820 N N . ASN A 1 227 ? -11.124 6.435 14.575 1.00 71.81 227 ASN A N 1
ATOM 1821 C CA . ASN A 1 227 ? -11.309 7.512 13.604 1.00 71.81 227 ASN A CA 1
ATOM 1822 C C . ASN A 1 227 ? -12.493 7.272 12.646 1.00 71.81 227 ASN A C 1
ATOM 1824 O O . ASN A 1 227 ? -12.768 8.149 11.826 1.00 71.81 227 ASN A O 1
ATOM 1828 N N . ASN A 1 228 ? -13.164 6.120 12.758 1.00 56.75 228 ASN A N 1
ATOM 1829 C CA . ASN A 1 228 ? -14.443 5.801 12.115 1.00 56.75 228 ASN A CA 1
ATOM 1830 C C . ASN A 1 228 ? -15.619 6.135 13.037 1.00 56.75 228 ASN A C 1
ATOM 1832 O O . ASN A 1 228 ? -16.688 6.483 12.491 1.00 56.75 228 ASN A O 1
#